Protein AF-0000000082831607 (afdb_homodimer)

Solvent-accessible surface area (backbone atoms only — not comparable to full-atom values): 14594 Å² total; per-residue (Å²): 119,50,75,51,67,65,52,47,74,73,60,32,60,75,36,62,69,33,32,54,47,53,52,49,51,23,64,74,67,70,37,90,74,77,57,52,65,59,24,40,36,45,80,41,37,72,58,35,48,52,53,50,55,50,47,43,58,63,64,66,47,90,71,82,63,54,62,47,56,53,29,52,36,35,29,33,30,19,55,66,68,65,26,64,43,54,33,35,48,32,49,48,52,22,45,75,61,61,55,44,72,66,40,51,53,50,51,52,46,43,49,52,50,35,52,51,51,38,54,53,41,59,72,33,33,49,63,67,53,76,88,42,54,87,125,120,47,74,54,67,66,51,47,72,73,59,30,61,77,36,63,70,33,33,53,47,53,51,48,50,21,64,74,67,71,37,90,74,78,58,51,66,59,24,40,35,43,80,40,36,70,59,34,48,52,53,51,54,51,47,44,57,63,65,65,48,89,71,82,62,54,61,49,56,52,30,53,36,34,28,33,30,18,54,65,68,66,28,65,44,52,32,34,49,34,48,47,51,21,45,76,61,63,55,43,71,66,40,51,53,51,50,52,47,42,49,52,49,34,55,51,51,38,52,50,40,59,72,34,34,48,63,71,54,75,88,40,54,87,125

Foldseek 3Di:
DDPADQDDLVRLVVPVLLNVLLVVVCVVVVHNDDDRVLSRCSVPSVSSVVVSVVCCVQQPDDDDDDNLVSLLVQLLVCVVVVPPVSVVVSVVVNVVVPQDPVNVVVSVVVSVVCVVVVVVCVVVVDDDDPVPDDD/DDPADQDDLVRLVVPVLLNVLLVVVCVVVVHNDDDRVLSRCSVPSVSSVVVSVVCCVQQPDDDDDDNLVSLLVQLLVCVVVVPPVSVVVSVVVNVVVPQDPVNVVVSVVVSVVCVVVVVVCVVVVDDDDPVPDDD

InterPro domains:
  IPR003779 Alkyl hydroperoxide reductase AhpD/CMD-like [PF02627] (46-126)
  IPR004675 Alkylhydroperoxidase AhpD core [TIGR00778] (64-110)
  IPR029032 AhpD-like [G3DSA:1.20.1290.10] (1-135)
  IPR029032 AhpD-like [SSF69118] (16-132)

Sequence (270 aa):
MATVHLLSDEEARRIPEAWAVFEDIRATRKSDFVNNFWRALANDPPQLKRVWEQLKQVMMADGEIPPLVREMIYIAVSTANGCSYCIHSHTAAARAKGMTDGQHAELLAVIGMAAQTNALVTAMQVPVDDAFTVKMATVHLLSDEEARRIPEAWA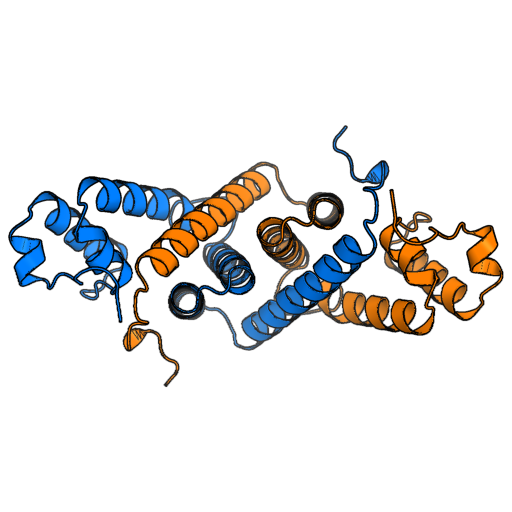VFEDIRATRKSDFVNNFWRALANDPPQLKRVWEQLKQVMMADGEIPPLVREMIYIAVSTANGCSYCIHSHTAAARAKGMTDGQHAELLAVIGMAAQTNALVTAMQVPVDDAFTVK

pLDDT: mean 97.56, std 3.11, range [70.19, 98.94]

Radius of gyration: 21.43 Å; Cα contacts (8 Å, |Δi|>4): 321; chains: 2; bounding box: 38×67×42 Å

Nearest PDB structures (foldseek):
  2ouw-assembly1_B  TM=9.835E-01  e=1.674E-14  Rhodospirillum rubrum
  3bey-assembly1_F  TM=8.213E-01  e=9.219E-02  Methanothermobacter thermautotrophicus str. Delta H
  2cwq-assembly1_C-2  TM=7.894E-01  e=1.269E-01  Thermus thermophilus HB8
  2cwq-assembly1_A  TM=7.330E-01  e=1.082E-01  Thermus thermophilus HB8
  2ouw-assembly1_B  TM=9.834E-01  e=1.674E-14  Rhodospirillum rubrum

Organism: NCBI:txid1287738

Secondary structure (DSSP, 8-state):
--SS----HHHHHTSHHHHHHHHHHHHHHTSS---HHHHHHTTSHHHHHHHHHHHIIIIIS--SS-HHHHHHHHHHHHHHTT-HHHHHHHHHHHHHTT--HHHHHHHHHHHHHHHHHHHHHHHHTPPPPGGGS--/--SS----HHHHHTSHHHHHHHHHHHHHHTSS---HHHHHHTTSHHHHHHHHHHHIIIIIS--SS-HHHHHHHHHHHHHHTT-HHHHHHHHHHHHHTT--HHHHHHHHHHHHHHHHHHHHHHHHTPPPPGGGS--

Structure (mmCIF, N/CA/C/O backbone):
data_AF-0000000082831607-model_v1
#
loop_
_entity.id
_entity.type
_entity.pdbx_description
1 polymer 'Carboxymuconolactone decarboxylase-like domain-containing protein'
#
loop_
_atom_site.group_PDB
_atom_site.id
_atom_site.type_symbol
_atom_site.label_atom_id
_atom_site.label_alt_id
_atom_site.label_comp_id
_atom_site.label_asym_id
_atom_site.label_entity_id
_atom_site.label_seq_id
_atom_site.pdbx_PDB_ins_code
_atom_site.Cartn_x
_atom_site.Cartn_y
_atom_site.Cartn_z
_atom_site.occupancy
_atom_site.B_iso_or_equiv
_atom_site.auth_seq_id
_atom_site.auth_comp_id
_atom_site.auth_asym_id
_atom_site.auth_atom_id
_atom_site.pdbx_PDB_model_num
ATOM 1 N N . MET A 1 1 ? -14.82 -12.141 -18.297 1 84.12 1 MET A N 1
ATOM 2 C CA . MET A 1 1 ? -14.102 -13.312 -18.812 1 84.12 1 MET A CA 1
ATOM 3 C C . MET A 1 1 ? -12.648 -12.969 -19.109 1 84.12 1 MET A C 1
ATOM 5 O O . MET A 1 1 ? -12.336 -11.836 -19.484 1 84.12 1 MET A O 1
ATOM 9 N N . ALA A 1 2 ? -11.844 -14.047 -18.938 1 92.62 2 ALA A N 1
ATOM 10 C CA . ALA A 1 2 ? -10.422 -13.82 -19.188 1 92.62 2 ALA A CA 1
ATOM 11 C C . ALA A 1 2 ? -10.172 -13.531 -20.672 1 92.62 2 ALA A C 1
ATOM 13 O O . ALA A 1 2 ? -10.906 -14.016 -21.531 1 92.62 2 ALA A O 1
ATOM 14 N N . THR A 1 3 ? -9.203 -12.758 -20.953 1 96.06 3 THR A N 1
ATOM 15 C CA . THR A 1 3 ? -8.836 -12.461 -22.344 1 96.06 3 THR A CA 1
ATOM 16 C C . THR A 1 3 ? -7.898 -13.531 -22.891 1 96.06 3 THR A C 1
ATOM 18 O O . THR A 1 3 ? -7.547 -13.508 -24.078 1 96.06 3 THR A O 1
ATOM 21 N N . VAL A 1 4 ? -7.453 -14.453 -22.031 1 96.88 4 VAL A N 1
ATOM 22 C CA . VAL A 1 4 ? -6.617 -15.578 -22.422 1 96.88 4 VAL A CA 1
ATOM 23 C C . VAL A 1 4 ? -7.203 -16.875 -21.875 1 96.88 4 VAL A C 1
ATOM 25 O O . VAL A 1 4 ? -8.008 -16.859 -20.938 1 96.88 4 VAL A O 1
ATOM 28 N N . HIS A 1 5 ? -6.84 -17.891 -22.469 1 97.38 5 HIS A N 1
ATOM 29 C CA . HIS A 1 5 ? -7.27 -19.219 -22.031 1 97.38 5 HIS A CA 1
ATOM 30 C C . HIS A 1 5 ? -6.66 -19.578 -20.672 1 97.38 5 HIS A C 1
ATOM 32 O O . HIS A 1 5 ? -5.465 -19.375 -20.453 1 97.38 5 HIS A O 1
ATOM 38 N N . LEU A 1 6 ? -7.449 -20.047 -19.734 1 98.31 6 LEU A N 1
ATOM 39 C CA . LEU A 1 6 ? -6.938 -20.594 -18.484 1 98.31 6 LEU A CA 1
ATOM 40 C C . LEU A 1 6 ? -6.613 -22.078 -18.625 1 98.31 6 LEU A C 1
ATOM 42 O O . LEU A 1 6 ? -7.52 -22.906 -18.688 1 98.31 6 LEU A O 1
ATOM 46 N N . LEU A 1 7 ? -5.406 -22.406 -18.625 1 98.44 7 LEU A N 1
ATOM 47 C CA . LEU A 1 7 ? -4.992 -23.766 -18.906 1 98.44 7 LEU A CA 1
ATOM 48 C C . LEU A 1 7 ? -5.398 -24.703 -17.766 1 98.44 7 LEU A C 1
ATOM 50 O O . LEU A 1 7 ? -5.133 -24.422 -16.594 1 98.44 7 LEU A O 1
ATOM 54 N N . SER A 1 8 ? -6 -25.828 -18.141 1 98.12 8 SER A N 1
ATOM 55 C CA . SER A 1 8 ? -6.227 -26.906 -17.188 1 98.12 8 SER A CA 1
ATOM 56 C C . SER A 1 8 ? -4.926 -27.641 -16.859 1 98.12 8 SER A C 1
ATOM 58 O O . SER A 1 8 ? -3.902 -27.406 -17.516 1 98.12 8 SER A O 1
ATOM 60 N N . ASP A 1 9 ? -5.035 -28.484 -15.836 1 98 9 ASP A N 1
ATOM 61 C CA . ASP A 1 9 ? -3.863 -29.297 -15.539 1 98 9 ASP A CA 1
ATOM 62 C C . ASP A 1 9 ? -3.488 -30.188 -16.719 1 98 9 ASP A C 1
ATOM 64 O O . ASP A 1 9 ? -2.307 -30.359 -17.031 1 98 9 ASP A O 1
ATOM 68 N N . GLU A 1 10 ? -4.434 -30.672 -17.359 1 98.06 10 GLU A N 1
ATOM 69 C CA . GLU A 1 10 ? -4.191 -31.531 -18.516 1 98.06 10 GLU A CA 1
ATOM 70 C C . GLU A 1 10 ? -3.49 -30.781 -19.625 1 98.06 10 GLU A C 1
ATOM 72 O O . GLU A 1 10 ? -2.549 -31.281 -20.234 1 98.06 10 GLU A O 1
ATOM 77 N N . GLU A 1 11 ? -3.918 -29.625 -19.906 1 98.19 11 GLU A N 1
ATOM 78 C CA . GLU A 1 11 ? -3.301 -28.797 -20.938 1 98.19 11 GLU A CA 1
ATOM 79 C C . GLU A 1 11 ? -1.883 -28.391 -20.547 1 98.19 11 GLU A C 1
ATOM 81 O O . GLU A 1 11 ? -0.965 -28.453 -21.359 1 98.19 11 GLU A O 1
ATOM 86 N N . ALA A 1 12 ? -1.72 -28 -19.281 1 97.75 12 ALA A N 1
ATOM 87 C CA . ALA A 1 12 ? -0.41 -27.562 -18.797 1 97.75 12 ALA A CA 1
ATOM 88 C C . ALA A 1 12 ? 0.593 -28.719 -18.844 1 97.75 12 ALA A C 1
ATOM 90 O O . ALA A 1 12 ? 1.783 -28.5 -19.094 1 97.75 12 ALA A O 1
ATOM 91 N N . ARG A 1 13 ? 0.128 -29.953 -18.672 1 97.44 13 ARG A N 1
ATOM 92 C CA . ARG A 1 13 ? 0.994 -31.125 -18.672 1 97.44 13 ARG A CA 1
ATOM 93 C C . ARG A 1 13 ? 1.652 -31.312 -20.047 1 97.44 13 ARG A C 1
ATOM 95 O O . ARG A 1 13 ? 2.727 -31.906 -20.141 1 97.44 13 ARG A O 1
ATOM 102 N N . ARG A 1 14 ? 1.037 -30.766 -21.047 1 97.75 14 ARG A N 1
ATOM 103 C CA . ARG A 1 14 ? 1.559 -30.906 -22.406 1 97.75 14 ARG A CA 1
ATOM 104 C C . ARG A 1 14 ? 2.635 -29.875 -22.688 1 97.75 14 ARG A C 1
ATOM 106 O O . ARG A 1 14 ? 3.266 -29.891 -23.75 1 97.75 14 ARG A O 1
ATOM 113 N N . ILE A 1 15 ? 2.859 -28.953 -21.781 1 98 15 ILE A N 1
ATOM 114 C CA . ILE A 1 15 ? 3.885 -27.922 -21.859 1 98 15 ILE A CA 1
ATOM 115 C C . ILE A 1 15 ? 4.879 -28.094 -20.703 1 98 15 ILE A C 1
ATOM 117 O O . ILE A 1 15 ? 4.688 -27.531 -19.625 1 98 15 ILE A O 1
ATOM 121 N N . PRO A 1 16 ? 5.93 -28.781 -20.859 1 97.69 16 PRO A N 1
ATOM 122 C CA . PRO A 1 16 ? 6.824 -29.188 -19.766 1 97.69 16 PRO A CA 1
ATOM 123 C C . PRO A 1 16 ? 7.285 -28.016 -18.922 1 97.69 16 PRO A C 1
ATOM 125 O O . PRO A 1 16 ? 7.328 -28.125 -17.688 1 97.69 16 PRO A O 1
ATOM 128 N N . GLU A 1 17 ? 7.637 -26.906 -19.531 1 97.94 17 GLU A N 1
ATOM 129 C CA . GLU A 1 17 ? 8.109 -25.75 -18.766 1 97.94 17 GLU A CA 1
ATOM 130 C C . GLU A 1 17 ? 7.016 -25.203 -17.859 1 97.94 17 GLU A C 1
ATOM 132 O O . GLU A 1 17 ? 7.285 -24.828 -16.719 1 97.94 17 GLU A O 1
ATOM 137 N N . ALA A 1 18 ? 5.805 -25.109 -18.359 1 98.38 18 ALA A N 1
ATOM 138 C CA . ALA A 1 18 ? 4.684 -24.641 -17.562 1 98.38 18 ALA A CA 1
ATOM 139 C C . ALA A 1 18 ? 4.352 -25.625 -16.438 1 98.38 18 ALA A C 1
ATOM 141 O O . ALA A 1 18 ? 4.102 -25.219 -15.305 1 98.38 18 ALA A O 1
ATOM 142 N N . TRP A 1 19 ? 4.41 -26.891 -16.766 1 98.44 19 TRP A N 1
ATOM 143 C CA . TRP A 1 19 ? 4.066 -27.922 -15.805 1 98.44 19 TRP A CA 1
ATOM 144 C C . TRP A 1 19 ? 5.055 -27.922 -14.641 1 98.44 19 TRP A C 1
ATOM 146 O O . TRP A 1 19 ? 4.656 -28.078 -13.484 1 98.44 19 TRP A O 1
ATOM 156 N N . ALA A 1 20 ? 6.309 -27.75 -14.906 1 98.69 20 ALA A N 1
ATOM 157 C CA . ALA A 1 20 ? 7.324 -27.688 -13.859 1 98.69 20 ALA A CA 1
ATOM 158 C C . ALA A 1 20 ? 7.031 -26.547 -12.883 1 98.69 20 ALA A C 1
ATOM 160 O O . ALA A 1 20 ? 7.219 -26.703 -11.672 1 98.69 20 ALA A O 1
ATOM 161 N N . VAL A 1 21 ? 6.586 -25.391 -13.391 1 98.75 21 VAL A N 1
ATOM 162 C CA . VAL A 1 21 ? 6.262 -24.25 -12.539 1 98.75 21 VAL A CA 1
ATOM 163 C C . VAL A 1 21 ? 5.027 -24.562 -11.695 1 98.75 21 VAL A C 1
ATOM 165 O O . VAL A 1 21 ? 4.988 -24.266 -10.5 1 98.75 21 VAL A O 1
ATOM 168 N N . PHE A 1 22 ? 3.982 -25.203 -12.32 1 98.75 22 PHE A N 1
ATOM 169 C CA . PHE A 1 22 ? 2.801 -25.594 -11.562 1 98.75 22 PHE A CA 1
ATOM 170 C C . PHE A 1 22 ? 3.178 -26.516 -10.414 1 98.75 22 PHE A C 1
ATOM 172 O O . PHE A 1 22 ? 2.688 -26.359 -9.289 1 98.75 22 PHE A O 1
ATOM 179 N N . GLU A 1 23 ? 4.039 -27.484 -10.648 1 98.56 23 GLU A N 1
ATOM 180 C CA . GLU A 1 23 ? 4.48 -28.391 -9.602 1 98.56 23 GLU A CA 1
ATOM 181 C C . GLU A 1 23 ? 5.234 -27.656 -8.5 1 98.56 23 GLU A C 1
ATOM 183 O O . GLU A 1 23 ? 5.066 -27.953 -7.316 1 98.56 23 GLU A O 1
ATOM 188 N N . ASP A 1 24 ? 6.062 -26.734 -8.859 1 98.69 24 ASP A N 1
ATOM 189 C CA . ASP A 1 24 ? 6.789 -25.938 -7.867 1 98.69 24 ASP A CA 1
ATOM 190 C C . ASP A 1 24 ? 5.836 -25.078 -7.035 1 98.69 24 ASP A C 1
ATOM 192 O O . ASP A 1 24 ? 6.039 -24.906 -5.832 1 98.69 24 ASP A O 1
ATOM 196 N N . ILE A 1 25 ? 4.793 -24.469 -7.676 1 98.38 25 ILE A N 1
ATOM 197 C CA . ILE A 1 25 ? 3.771 -23.719 -6.961 1 98.38 25 ILE A CA 1
ATOM 198 C C . ILE A 1 25 ? 3.104 -24.609 -5.914 1 98.38 25 ILE A C 1
ATOM 200 O O . ILE A 1 25 ? 2.986 -24.219 -4.75 1 98.38 25 ILE A O 1
ATOM 204 N N . ARG A 1 26 ? 2.756 -25.812 -6.324 1 98.44 26 ARG A N 1
ATOM 205 C CA . ARG A 1 26 ? 2.098 -26.75 -5.414 1 98.44 26 ARG A CA 1
ATOM 206 C C . ARG A 1 26 ? 3.014 -27.109 -4.25 1 98.44 26 ARG A C 1
ATOM 208 O O . ARG A 1 26 ? 2.576 -27.141 -3.096 1 98.44 26 ARG A O 1
ATOM 215 N N . ALA A 1 27 ? 4.238 -27.375 -4.523 1 98.19 27 ALA A N 1
ATOM 216 C CA . ALA A 1 27 ? 5.207 -27.75 -3.498 1 98.19 27 ALA A CA 1
ATOM 217 C C . ALA A 1 27 ? 5.445 -26.594 -2.523 1 98.19 27 ALA A C 1
ATOM 219 O O . ALA A 1 27 ? 5.512 -26.812 -1.311 1 98.19 27 ALA A O 1
ATOM 220 N N . THR A 1 28 ? 5.551 -25.453 -3.039 1 97.19 28 THR A N 1
ATOM 221 C CA . THR A 1 28 ? 5.855 -24.266 -2.248 1 97.19 28 THR A CA 1
ATOM 222 C C . THR A 1 28 ? 4.668 -23.891 -1.371 1 97.19 28 THR A C 1
ATOM 224 O O . THR A 1 28 ? 4.836 -23.562 -0.195 1 97.19 28 THR A O 1
ATOM 227 N N . ARG A 1 29 ? 3.5 -23.938 -1.915 1 96.19 29 ARG A N 1
ATOM 228 C CA . ARG A 1 29 ? 2.295 -23.5 -1.214 1 96.19 29 ARG A CA 1
ATOM 229 C C . ARG A 1 29 ? 1.673 -24.656 -0.437 1 96.19 29 ARG A C 1
ATOM 231 O O . ARG A 1 29 ? 0.697 -24.469 0.292 1 96.19 29 ARG A O 1
ATOM 238 N N . LYS A 1 30 ? 2.24 -25.875 -0.609 1 96.44 30 LYS A N 1
ATOM 239 C CA . LYS A 1 30 ? 1.757 -27.094 0.04 1 96.44 30 LYS A CA 1
ATOM 240 C C . LYS A 1 30 ? 0.263 -27.281 -0.201 1 96.44 30 LYS A C 1
ATOM 242 O O . LYS A 1 30 ? -0.502 -27.484 0.745 1 96.44 30 LYS A O 1
ATOM 247 N N . SER A 1 31 ? -0.153 -27.125 -1.384 1 96.38 31 SER A N 1
ATOM 248 C CA . SER A 1 31 ? -1.529 -27.266 -1.851 1 96.38 31 SER A CA 1
ATOM 249 C C . SER A 1 31 ? -1.576 -27.703 -3.309 1 96.38 31 SER A C 1
ATOM 251 O O . SER A 1 31 ? -0.723 -27.312 -4.109 1 96.38 31 SER A O 1
ATOM 253 N N . ASP A 1 32 ? -2.527 -28.484 -3.646 1 96.5 32 ASP A N 1
ATOM 254 C CA . ASP A 1 32 ? -2.688 -28.922 -5.027 1 96.5 32 ASP A CA 1
ATOM 255 C C . ASP A 1 32 ? -3.338 -27.844 -5.883 1 96.5 32 ASP A C 1
ATOM 257 O O . ASP A 1 32 ? -3.398 -27.953 -7.105 1 96.5 32 ASP A O 1
ATOM 261 N N . PHE A 1 33 ? -3.74 -26.797 -5.207 1 96.62 33 PHE A N 1
ATOM 262 C CA . PHE A 1 33 ? -4.5 -25.75 -5.859 1 96.62 33 PHE A CA 1
ATOM 263 C C . PHE A 1 33 ? -3.57 -24.797 -6.605 1 96.62 33 PHE A C 1
ATOM 265 O O . PHE A 1 33 ? -2.66 -24.219 -6.012 1 96.62 33 PHE A O 1
ATOM 272 N N . VAL A 1 34 ? -3.686 -24.703 -7.949 1 98.25 34 VAL A N 1
ATOM 273 C CA . VAL A 1 34 ? -3.07 -23.656 -8.773 1 98.25 34 VAL A CA 1
ATOM 274 C C . VAL A 1 34 ? -4.133 -22.672 -9.234 1 98.25 34 VAL A C 1
ATOM 276 O O . VAL A 1 34 ? -5.055 -23.031 -9.969 1 98.25 34 VAL A O 1
ATOM 279 N N . ASN A 1 35 ? -4.012 -21.422 -8.844 1 97.94 35 ASN A N 1
ATOM 280 C CA . ASN A 1 35 ? -5.066 -20.438 -9.055 1 97.94 35 ASN A CA 1
ATOM 281 C C . ASN A 1 35 ? -5.062 -19.922 -10.492 1 97.94 35 ASN A C 1
ATOM 283 O O . ASN A 1 35 ? -4.109 -20.156 -11.234 1 97.94 35 ASN A O 1
ATOM 287 N N . ASN A 1 36 ? -6.043 -19.172 -10.859 1 98.44 36 ASN A N 1
ATOM 288 C CA . ASN A 1 36 ? -6.324 -18.75 -12.227 1 98.44 36 ASN A CA 1
ATOM 289 C C . ASN A 1 36 ? -5.207 -17.875 -12.781 1 98.44 36 ASN A C 1
ATOM 291 O O . ASN A 1 36 ? -4.91 -17.906 -13.977 1 98.44 36 ASN A O 1
ATOM 295 N N . PHE A 1 37 ? -4.547 -17.062 -11.977 1 98.69 37 PHE A N 1
ATOM 296 C CA . PHE A 1 37 ? -3.49 -16.172 -12.438 1 98.69 37 PHE A CA 1
ATOM 297 C C . PHE A 1 37 ? -2.367 -16.969 -13.102 1 98.69 37 PHE A C 1
ATOM 299 O O . PHE A 1 37 ? -1.924 -16.625 -14.203 1 98.69 37 PHE A O 1
ATOM 306 N N . TRP A 1 38 ? -1.985 -18 -12.477 1 98.75 38 TRP A N 1
ATOM 307 C CA . TRP A 1 38 ? -0.891 -18.812 -13 1 98.75 38 TRP A CA 1
ATOM 308 C C . TRP A 1 38 ? -1.325 -19.562 -14.258 1 98.75 38 TRP A C 1
ATOM 310 O O . TRP A 1 38 ? -0.539 -19.734 -15.188 1 98.75 38 TRP A O 1
ATOM 320 N N . ARG A 1 39 ? -2.527 -19.984 -14.188 1 98.69 39 ARG A N 1
ATOM 321 C CA . ARG A 1 39 ? -3.07 -20.703 -15.344 1 98.69 39 ARG A CA 1
ATOM 322 C C . ARG A 1 39 ? -3.15 -19.781 -16.562 1 98.69 39 ARG A C 1
ATOM 324 O O . ARG A 1 39 ? -2.953 -20.234 -17.688 1 98.69 39 ARG A O 1
ATOM 331 N N . ALA A 1 40 ? -3.469 -18.547 -16.328 1 98.69 40 ALA A N 1
ATOM 332 C CA . ALA A 1 40 ? -3.469 -17.547 -17.391 1 98.69 40 ALA A CA 1
ATOM 333 C C . ALA A 1 40 ? -2.055 -17.297 -17.906 1 98.69 40 ALA A C 1
ATOM 335 O O . ALA A 1 40 ? -1.827 -17.266 -19.125 1 98.69 40 ALA A O 1
ATOM 336 N N . LEU A 1 41 ? -1.069 -17.203 -17.047 1 98.25 41 LEU A N 1
ATOM 337 C CA . LEU A 1 41 ? 0.304 -16.891 -17.422 1 98.25 41 LEU A CA 1
ATOM 338 C C . LEU A 1 41 ? 0.954 -18.078 -18.141 1 98.25 41 LEU A C 1
ATOM 340 O O . LEU A 1 41 ? 1.958 -17.906 -18.828 1 98.25 41 LEU A O 1
ATOM 344 N N . ALA A 1 42 ? 0.375 -19.25 -18 1 98.31 42 ALA A N 1
ATOM 345 C CA . ALA A 1 42 ? 0.954 -20.469 -18.547 1 98.31 42 ALA A CA 1
ATOM 346 C C . ALA A 1 42 ? 0.911 -20.453 -20.078 1 98.31 42 ALA A C 1
ATOM 348 O O . ALA A 1 42 ? 1.571 -21.266 -20.734 1 98.31 42 ALA A O 1
ATOM 349 N N . ASN A 1 43 ? 0.116 -19.547 -20.688 1 98 43 ASN A N 1
ATOM 350 C CA . ASN A 1 43 ? 0.127 -19.359 -22.125 1 98 43 ASN A CA 1
ATOM 351 C C . ASN A 1 43 ? 1.481 -18.859 -22.625 1 98 43 ASN A C 1
ATOM 353 O O . ASN A 1 43 ? 1.776 -18.922 -23.812 1 98 43 ASN A O 1
ATOM 357 N N . ASP A 1 44 ? 2.311 -18.297 -21.781 1 98.12 44 ASP A N 1
ATOM 358 C CA . ASP A 1 44 ? 3.689 -17.859 -21.984 1 98.12 44 ASP A CA 1
ATOM 359 C C . ASP A 1 44 ? 4.617 -18.438 -20.922 1 98.12 44 ASP A C 1
ATOM 361 O O . ASP A 1 44 ? 4.965 -17.75 -19.953 1 98.12 44 ASP A O 1
ATOM 365 N N . PRO A 1 45 ? 5.117 -19.656 -21.141 1 98.06 45 PRO A N 1
ATOM 366 C CA . PRO A 1 45 ? 5.832 -20.391 -20.094 1 98.06 45 PRO A CA 1
ATOM 367 C C . PRO A 1 45 ? 7.062 -19.641 -19.578 1 98.06 45 PRO A C 1
ATOM 369 O O . PRO A 1 45 ? 7.312 -19.594 -18.375 1 98.06 45 PRO A O 1
ATOM 372 N N . PRO A 1 46 ? 7.855 -18.922 -20.453 1 98.12 46 PRO A N 1
ATOM 373 C CA . PRO A 1 46 ? 8.977 -18.156 -19.906 1 98.12 46 PRO A CA 1
ATOM 374 C C . PRO A 1 46 ? 8.523 -17.047 -18.969 1 98.12 46 PRO A C 1
ATOM 376 O O . PRO A 1 46 ? 9.164 -16.797 -17.938 1 98.12 46 PRO A O 1
ATOM 379 N N . GLN A 1 47 ? 7.449 -16.359 -19.312 1 98.12 47 GLN A N 1
ATOM 380 C CA . GLN A 1 47 ? 6.922 -15.312 -18.438 1 98.12 47 GLN A CA 1
ATOM 381 C C . GLN A 1 47 ? 6.395 -15.906 -17.141 1 98.12 47 GLN A C 1
ATOM 383 O O . GLN A 1 47 ? 6.617 -15.344 -16.062 1 98.12 47 GLN A O 1
ATOM 388 N N . LEU A 1 48 ? 5.738 -17.016 -17.25 1 98.69 48 LEU A N 1
ATOM 389 C CA . LEU A 1 48 ? 5.254 -17.719 -16.078 1 98.69 48 LEU A CA 1
ATOM 390 C C . LEU A 1 48 ? 6.395 -18 -15.102 1 98.69 48 LEU A C 1
ATOM 392 O O . LEU A 1 48 ? 6.305 -17.672 -13.914 1 98.69 48 LEU A O 1
ATOM 396 N N . LYS A 1 49 ? 7.406 -18.562 -15.602 1 98.62 49 LYS A N 1
ATOM 397 C CA . LYS A 1 49 ? 8.562 -18.922 -14.773 1 98.62 49 LYS A CA 1
ATOM 398 C C . LYS A 1 49 ? 9.195 -17.688 -14.148 1 98.62 49 LYS A C 1
ATOM 400 O O . LYS A 1 49 ? 9.508 -17.672 -12.961 1 98.62 49 LYS A O 1
ATOM 405 N N . ARG A 1 50 ? 9.391 -16.656 -14.914 1 98.62 50 ARG A N 1
ATOM 406 C CA . ARG A 1 50 ? 10.016 -15.43 -14.438 1 98.62 50 ARG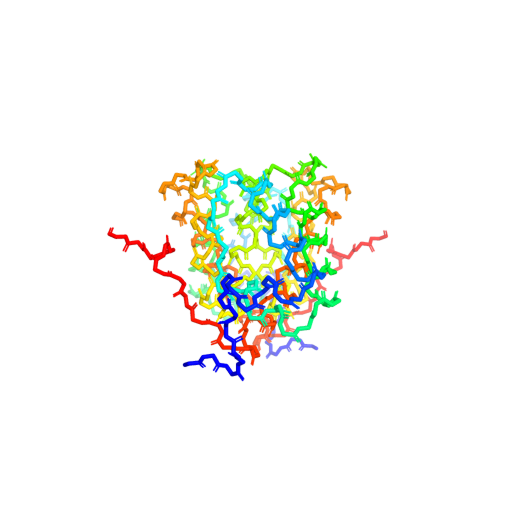 A CA 1
ATOM 407 C C . ARG A 1 50 ? 9.195 -14.797 -13.328 1 98.62 50 ARG A C 1
ATOM 409 O O . ARG A 1 50 ? 9.742 -14.406 -12.289 1 98.62 50 ARG A O 1
ATOM 416 N N . VAL A 1 51 ? 7.891 -14.688 -13.531 1 98.69 51 VAL A N 1
ATOM 417 C CA . VAL A 1 51 ? 7.027 -14.039 -12.555 1 98.69 51 VAL A CA 1
ATOM 418 C C . VAL A 1 51 ? 6.973 -14.875 -11.273 1 98.69 51 VAL A C 1
ATOM 420 O O . VAL A 1 51 ? 7.027 -14.328 -10.172 1 98.69 51 VAL A O 1
ATOM 423 N N . TRP A 1 52 ? 6.941 -16.141 -11.367 1 98.69 52 TRP A N 1
ATOM 424 C CA . TRP A 1 52 ? 6.898 -17.016 -10.195 1 98.69 52 TRP A CA 1
ATOM 425 C C . TRP A 1 52 ? 8.188 -16.906 -9.383 1 98.69 52 TRP A C 1
ATOM 427 O O . TRP A 1 52 ? 8.141 -16.766 -8.156 1 98.69 52 TRP A O 1
ATOM 437 N N . GLU A 1 53 ? 9.281 -16.969 -10.039 1 98.38 53 GLU A N 1
ATOM 438 C CA . GLU A 1 53 ? 10.562 -16.859 -9.352 1 98.38 53 GLU A CA 1
ATOM 439 C C . GLU A 1 53 ? 10.703 -15.508 -8.648 1 98.38 53 GLU A C 1
ATOM 441 O O . GLU A 1 53 ? 11.203 -15.438 -7.531 1 98.38 53 GLU A O 1
ATOM 446 N N . GLN A 1 54 ? 10.258 -14.484 -9.32 1 98.5 54 GLN A N 1
ATOM 447 C CA . GLN A 1 54 ? 10.289 -13.164 -8.711 1 98.5 54 GLN A CA 1
ATOM 448 C C . GLN A 1 54 ? 9.391 -13.102 -7.484 1 98.5 54 GLN A C 1
ATOM 450 O O . GLN A 1 54 ? 9.781 -12.562 -6.445 1 98.5 54 GLN A O 1
ATOM 455 N N . LEU A 1 55 ? 8.234 -13.656 -7.594 1 98.5 55 LEU A N 1
ATOM 456 C CA . LEU A 1 55 ? 7.289 -13.641 -6.48 1 98.5 55 LEU A CA 1
ATOM 457 C C . LEU A 1 55 ? 7.855 -14.383 -5.273 1 98.5 55 LEU A C 1
ATOM 459 O O . LEU A 1 55 ? 7.734 -13.922 -4.141 1 98.5 55 LEU A O 1
ATOM 463 N N . LYS A 1 56 ? 8.508 -15.516 -5.484 1 97.75 56 LYS A N 1
ATOM 464 C CA . LYS A 1 56 ? 9.133 -16.266 -4.398 1 97.75 56 LYS A CA 1
ATOM 465 C C . LYS A 1 56 ? 10.195 -15.43 -3.688 1 97.75 56 LYS A C 1
ATOM 467 O O . LYS A 1 56 ? 10.234 -15.391 -2.457 1 97.75 56 LYS A O 1
ATOM 472 N N . GLN A 1 57 ? 10.977 -14.781 -4.457 1 97.62 57 GLN A N 1
ATOM 473 C CA . GLN A 1 57 ? 12.062 -13.984 -3.891 1 97.62 57 GLN A CA 1
ATOM 474 C C . GLN A 1 57 ? 11.508 -12.812 -3.08 1 97.62 57 GLN A C 1
ATOM 476 O O . GLN A 1 57 ? 12.023 -12.5 -2.004 1 97.62 57 GLN A O 1
ATOM 481 N N . VAL A 1 58 ? 10.477 -12.188 -3.535 1 98.5 58 VAL A N 1
ATOM 482 C CA . VAL A 1 58 ? 9.977 -10.953 -2.939 1 98.5 58 VAL A CA 1
ATOM 483 C C . VAL A 1 58 ? 9.055 -11.281 -1.768 1 98.5 58 VAL A C 1
ATOM 485 O O . VAL A 1 58 ? 9.109 -10.617 -0.727 1 98.5 58 VAL A O 1
ATOM 488 N N . MET A 1 59 ? 8.258 -12.328 -1.906 1 98.25 59 MET A N 1
ATOM 489 C CA . MET A 1 59 ? 7.156 -12.492 -0.961 1 98.25 59 MET A CA 1
ATOM 490 C C . MET A 1 59 ? 7.453 -13.617 0.029 1 98.25 59 MET A C 1
ATOM 492 O O . MET A 1 59 ? 6.855 -13.672 1.104 1 98.25 59 MET A O 1
ATOM 496 N N . MET A 1 60 ? 8.438 -14.484 -0.296 1 96.06 60 MET A N 1
ATOM 497 C CA . MET A 1 60 ? 8.555 -15.68 0.528 1 96.06 60 MET A CA 1
ATOM 498 C C . MET A 1 60 ? 9.945 -15.789 1.141 1 96.06 60 MET A C 1
ATOM 500 O O . MET A 1 60 ? 10.148 -16.531 2.107 1 96.06 60 MET A O 1
ATOM 504 N N . ALA A 1 61 ? 10.93 -15.109 0.533 1 94.19 61 ALA A N 1
ATOM 505 C CA . ALA A 1 61 ? 12.289 -15.164 1.077 1 94.19 61 ALA A CA 1
ATOM 506 C C . ALA A 1 61 ? 12.359 -14.477 2.438 1 94.19 61 ALA A C 1
ATOM 508 O O . ALA A 1 61 ? 11.578 -13.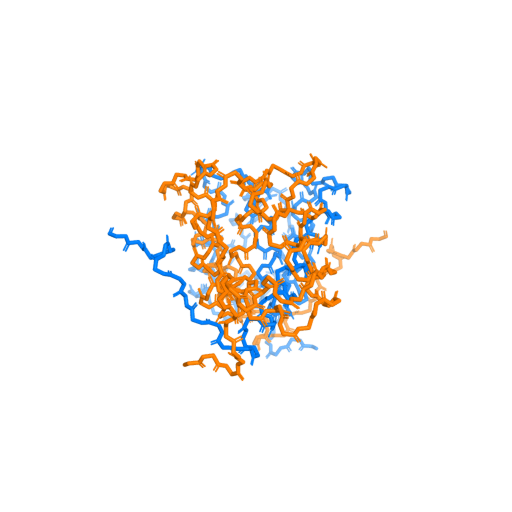57 2.727 1 94.19 61 ALA A O 1
ATOM 509 N N . ASP A 1 62 ? 13.344 -14.961 3.24 1 96.31 62 ASP A N 1
ATOM 510 C CA . ASP A 1 62 ? 13.594 -14.312 4.523 1 96.31 62 ASP A CA 1
ATOM 511 C C . ASP A 1 62 ? 14.016 -12.859 4.324 1 96.31 62 ASP A C 1
ATOM 513 O O . ASP A 1 62 ? 14.703 -12.531 3.355 1 96.31 62 ASP A O 1
ATOM 517 N N . GLY A 1 63 ? 13.547 -12.008 5.27 1 97.25 63 GLY A N 1
ATOM 518 C CA . GLY A 1 63 ? 13.898 -10.594 5.223 1 97.25 63 GLY A CA 1
ATOM 519 C C . GLY A 1 63 ? 13.523 -9.844 6.488 1 97.25 63 GLY A C 1
ATOM 520 O O . GLY A 1 63 ? 13.328 -10.461 7.543 1 97.25 63 GLY A O 1
ATOM 521 N N . GLU A 1 64 ? 13.602 -8.523 6.367 1 98.38 64 GLU A N 1
ATOM 522 C CA . GLU A 1 64 ? 13.383 -7.664 7.527 1 98.38 64 GLU A CA 1
ATOM 523 C C . GLU A 1 64 ? 11.898 -7.379 7.727 1 98.38 64 GLU A C 1
ATOM 525 O O . GLU A 1 64 ? 11.484 -6.973 8.812 1 98.38 64 GLU A O 1
ATOM 530 N N . ILE A 1 65 ? 11.078 -7.531 6.664 1 98.5 65 ILE A N 1
ATOM 531 C CA . ILE A 1 65 ? 9.633 -7.324 6.766 1 98.5 65 ILE A CA 1
ATOM 532 C C . ILE A 1 65 ? 8.93 -8.672 6.922 1 98.5 65 ILE A C 1
ATOM 534 O O . ILE A 1 65 ? 9.102 -9.57 6.094 1 98.5 65 ILE A O 1
ATOM 538 N N . PRO A 1 66 ? 8.094 -8.82 7.996 1 98.31 66 PRO A N 1
ATOM 539 C CA . PRO A 1 66 ? 7.383 -10.086 8.195 1 98.31 66 PRO A CA 1
ATOM 540 C C . PRO A 1 66 ? 6.438 -10.414 7.039 1 98.31 66 PRO A C 1
ATOM 542 O O . PRO A 1 66 ? 5.883 -9.508 6.414 1 98.31 66 PRO A O 1
ATOM 545 N N . PRO A 1 67 ? 6.215 -11.711 6.867 1 98.25 67 PRO A N 1
ATOM 546 C CA . PRO A 1 67 ? 5.383 -12.156 5.746 1 98.25 67 PRO A CA 1
ATOM 547 C C . PRO A 1 67 ? 3.986 -11.547 5.766 1 98.25 67 PRO A C 1
ATOM 549 O O . PRO A 1 67 ? 3.455 -11.172 4.715 1 98.25 67 PRO A O 1
ATOM 552 N N . LEU A 1 68 ? 3.4 -11.422 6.934 1 98.56 68 LEU A N 1
ATOM 553 C CA . LEU A 1 68 ? 2.062 -10.844 7.023 1 98.56 68 LEU A CA 1
ATOM 554 C C . LEU A 1 68 ? 2.066 -9.391 6.555 1 98.56 68 LEU A C 1
ATOM 556 O O . LEU A 1 68 ? 1.15 -8.961 5.852 1 98.56 68 LEU A O 1
ATOM 560 N N . VAL A 1 69 ? 3.061 -8.633 6.891 1 98.81 69 VAL A N 1
ATOM 561 C CA . VAL A 1 69 ? 3.158 -7.227 6.508 1 98.81 69 VAL A CA 1
ATOM 562 C C . VAL A 1 69 ? 3.34 -7.113 4.996 1 98.81 69 VAL A C 1
ATOM 564 O O . VAL A 1 69 ? 2.766 -6.227 4.363 1 98.81 69 VAL A O 1
ATOM 567 N N . ARG A 1 70 ? 4.094 -8.023 4.375 1 98.88 70 ARG A N 1
ATOM 568 C CA . ARG A 1 70 ? 4.242 -8.031 2.922 1 98.88 70 ARG A CA 1
ATOM 569 C C . ARG A 1 70 ? 2.889 -8.188 2.236 1 98.88 70 ARG A C 1
ATOM 571 O O . ARG A 1 70 ? 2.6 -7.5 1.256 1 98.88 70 ARG A O 1
ATOM 578 N N . GLU A 1 71 ? 2.098 -9.062 2.779 1 98.81 71 GLU A N 1
ATOM 579 C CA . GLU A 1 71 ? 0.766 -9.25 2.211 1 98.81 71 GLU A CA 1
ATOM 580 C C . GLU A 1 71 ? -0.082 -7.992 2.359 1 98.81 71 GLU A C 1
ATOM 582 O O . GLU A 1 71 ? -0.822 -7.625 1.445 1 98.81 71 GLU A O 1
ATOM 587 N N . MET A 1 72 ? -0.003 -7.309 3.51 1 98.88 72 MET A N 1
ATOM 588 C CA . MET A 1 72 ? -0.779 -6.094 3.727 1 98.88 72 MET A CA 1
ATOM 589 C C . MET A 1 72 ? -0.374 -5.004 2.738 1 98.88 72 MET A C 1
ATOM 591 O O . MET A 1 72 ? -1.23 -4.312 2.186 1 98.88 72 MET A O 1
ATOM 595 N N . ILE A 1 73 ? 0.914 -4.91 2.51 1 98.94 73 ILE A N 1
ATOM 596 C CA . ILE A 1 73 ? 1.417 -3.941 1.541 1 98.94 73 ILE A CA 1
ATOM 597 C C . ILE A 1 73 ? 0.898 -4.289 0.148 1 98.94 73 ILE A C 1
ATOM 599 O O . ILE A 1 73 ? 0.474 -3.404 -0.601 1 98.94 73 ILE A O 1
ATOM 603 N N . TYR A 1 74 ? 0.922 -5.578 -0.187 1 98.94 74 TYR A N 1
ATOM 604 C CA . TYR A 1 74 ? 0.445 -6.062 -1.477 1 98.94 74 TYR A CA 1
ATOM 605 C C . TYR A 1 74 ? -1.026 -5.719 -1.679 1 98.94 74 TYR A C 1
ATOM 607 O O . TYR A 1 74 ? -1.418 -5.242 -2.746 1 98.94 74 TYR A O 1
ATOM 615 N N . ILE A 1 75 ? -1.837 -5.879 -0.662 1 98.88 75 ILE A N 1
ATOM 616 C CA . ILE A 1 75 ? -3.258 -5.551 -0.69 1 98.88 75 ILE A CA 1
ATOM 617 C C . ILE A 1 75 ? -3.436 -4.051 -0.914 1 98.88 75 ILE A C 1
ATOM 619 O O . ILE A 1 75 ? -4.273 -3.629 -1.715 1 98.88 75 ILE A O 1
ATOM 623 N N . ALA A 1 76 ? -2.666 -3.285 -0.239 1 98.94 76 ALA A N 1
ATOM 624 C CA . ALA A 1 76 ? -2.762 -1.83 -0.33 1 98.94 76 ALA A CA 1
ATOM 625 C C . ALA A 1 76 ? -2.502 -1.351 -1.755 1 98.94 76 ALA A C 1
ATOM 627 O O . ALA A 1 76 ? -3.297 -0.59 -2.314 1 98.94 76 ALA A O 1
ATOM 628 N N . VAL A 1 77 ? -1.438 -1.829 -2.354 1 98.88 77 VAL A N 1
ATOM 629 C CA . VAL A 1 77 ? -1.096 -1.455 -3.721 1 98.88 77 VAL A CA 1
ATOM 630 C C . VAL A 1 77 ? -2.191 -1.923 -4.676 1 98.88 77 VAL A C 1
ATOM 632 O O . VAL A 1 77 ? -2.617 -1.175 -5.559 1 98.88 77 VAL A O 1
ATOM 635 N N . SER A 1 78 ? -2.641 -3.156 -4.484 1 98.88 78 SER A N 1
ATOM 636 C CA . SER A 1 78 ? -3.658 -3.73 -5.359 1 98.88 78 SER A CA 1
ATOM 637 C C . SER A 1 78 ? -4.969 -2.961 -5.262 1 98.88 78 SER A C 1
ATOM 639 O O . SER A 1 78 ? -5.68 -2.803 -6.258 1 98.88 78 SER A O 1
ATOM 641 N N . THR A 1 79 ? -5.336 -2.5 -4.066 1 98.88 79 THR A N 1
ATOM 642 C CA . THR A 1 79 ? -6.539 -1.695 -3.875 1 98.88 79 THR A CA 1
ATOM 643 C C . THR A 1 79 ? -6.422 -0.366 -4.613 1 98.88 79 THR A C 1
ATOM 645 O O . THR A 1 79 ? -7.34 0.037 -5.328 1 98.88 79 THR A O 1
ATOM 648 N N . ALA A 1 80 ? -5.312 0.258 -4.473 1 98.56 80 ALA A N 1
ATOM 649 C CA . ALA A 1 80 ? -5.086 1.532 -5.148 1 98.56 80 ALA A CA 1
ATOM 650 C C . ALA A 1 80 ? -5.18 1.371 -6.664 1 98.56 80 ALA A C 1
ATOM 652 O O . ALA A 1 80 ? -5.637 2.277 -7.363 1 98.56 80 ALA A O 1
ATOM 653 N N . ASN A 1 81 ? -4.809 0.205 -7.176 1 98.31 81 ASN A N 1
ATOM 654 C CA . ASN A 1 81 ? -4.793 -0.054 -8.609 1 98.31 81 ASN A CA 1
ATOM 655 C C . ASN A 1 81 ? -6.113 -0.647 -9.086 1 98.31 81 ASN A C 1
ATOM 657 O O . ASN A 1 81 ? -6.293 -0.901 -10.281 1 98.31 81 ASN A O 1
ATOM 661 N N . GLY A 1 82 ? -7.02 -0.946 -8.18 1 98.12 82 GLY A N 1
ATOM 662 C CA . GLY A 1 82 ? -8.32 -1.492 -8.539 1 98.12 82 GLY A CA 1
ATOM 663 C C . GLY A 1 82 ? -8.25 -2.924 -9.031 1 98.12 82 GLY A C 1
ATOM 664 O O . GLY A 1 82 ? -9.023 -3.322 -9.906 1 98.12 82 GLY A O 1
ATOM 665 N N . CYS A 1 83 ? -7.289 -3.693 -8.617 1 98 83 CYS A N 1
ATOM 666 C CA . CYS A 1 83 ? -7.129 -5.078 -9.047 1 98 83 CYS A CA 1
ATOM 667 C C . CYS A 1 83 ? -7.938 -6.023 -8.164 1 98 83 CYS A C 1
ATOM 669 O O . CYS A 1 83 ? -7.422 -6.547 -7.18 1 98 83 CYS A O 1
ATOM 671 N N . SER A 1 84 ? -9.156 -6.281 -8.562 1 97.75 84 SER A N 1
ATOM 672 C CA . SER A 1 84 ? -10.07 -7.102 -7.777 1 97.75 84 SER A CA 1
ATOM 673 C C . SER A 1 84 ? -9.477 -8.477 -7.488 1 97.75 84 SER A C 1
ATOM 675 O O . SER A 1 84 ? -9.531 -8.953 -6.352 1 97.75 84 SER A O 1
ATOM 677 N N . TYR A 1 85 ? -8.906 -9.117 -8.453 1 98.31 85 TYR A N 1
ATOM 678 C CA . TYR A 1 85 ? -8.336 -10.445 -8.266 1 98.31 85 TYR A CA 1
ATOM 679 C C . TYR A 1 85 ? -7.277 -10.445 -7.172 1 98.31 85 TYR A C 1
ATOM 681 O O . TYR A 1 85 ? -7.316 -11.266 -6.254 1 98.31 85 TYR A O 1
ATOM 689 N N . CYS A 1 86 ? -6.301 -9.547 -7.238 1 98.69 86 CYS A N 1
ATOM 690 C CA . CYS A 1 86 ? -5.18 -9.508 -6.305 1 98.69 86 CYS A CA 1
AT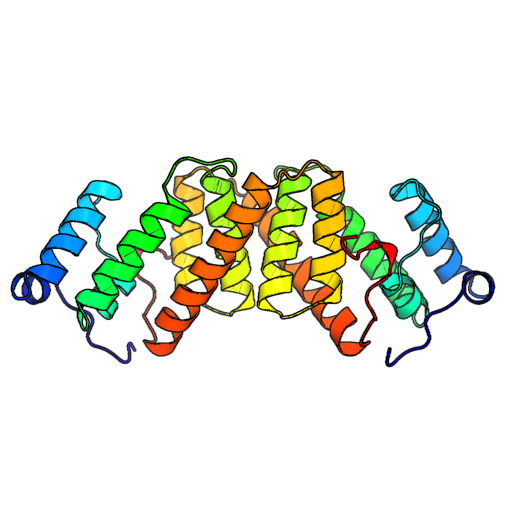OM 691 C C . CYS A 1 86 ? -5.648 -9.164 -4.898 1 98.69 86 CYS A C 1
ATOM 693 O O . CYS A 1 86 ? -5.109 -9.672 -3.916 1 98.69 86 CYS A O 1
ATOM 695 N N . ILE A 1 87 ? -6.652 -8.266 -4.797 1 98.62 87 ILE A N 1
ATOM 696 C CA . ILE A 1 87 ? -7.211 -7.941 -3.488 1 98.62 87 ILE A CA 1
ATOM 697 C C . ILE A 1 87 ? -7.754 -9.211 -2.834 1 98.62 87 ILE A C 1
ATOM 699 O O . ILE A 1 87 ? -7.457 -9.492 -1.673 1 98.62 87 ILE A O 1
ATOM 703 N N . HIS A 1 88 ? -8.484 -10 -3.562 1 98.25 88 HIS A N 1
ATOM 704 C CA . HIS A 1 88 ? -9.07 -11.227 -3.027 1 98.25 88 HIS A CA 1
ATOM 705 C C . HIS A 1 88 ? -7.984 -12.242 -2.676 1 98.25 88 HIS A C 1
ATOM 707 O O . HIS A 1 88 ? -7.973 -12.781 -1.569 1 98.25 88 HIS A O 1
ATOM 713 N N . SER A 1 89 ? -7.086 -12.516 -3.576 1 98.25 89 SER A N 1
ATOM 714 C CA . SER A 1 89 ? -6.078 -13.555 -3.381 1 98.25 89 SER A CA 1
ATOM 715 C C . SER A 1 89 ? -5.121 -13.195 -2.25 1 98.25 89 SER A C 1
ATOM 717 O O . SER A 1 89 ? -4.824 -14.023 -1.39 1 98.25 89 SER A O 1
ATOM 719 N N . HIS A 1 90 ? -4.664 -12 -2.168 1 98.56 90 HIS A N 1
ATOM 720 C CA . HIS A 1 90 ? -3.695 -11.617 -1.148 1 98.56 90 HIS A CA 1
ATOM 721 C C . HIS A 1 90 ? -4.375 -11.383 0.197 1 98.56 90 HIS A C 1
ATOM 723 O O . HIS A 1 90 ? -3.734 -11.484 1.246 1 98.56 90 HIS A O 1
ATOM 729 N N . THR A 1 91 ? -5.691 -11.039 0.22 1 98.56 91 THR A N 1
ATOM 730 C CA . THR A 1 91 ? -6.426 -11.023 1.482 1 98.56 91 THR A CA 1
ATOM 731 C C . THR A 1 91 ? -6.551 -12.43 2.049 1 98.56 91 THR A C 1
ATOM 733 O O . THR A 1 91 ? -6.348 -12.648 3.246 1 98.56 91 THR A O 1
ATOM 736 N N . ALA A 1 92 ? -6.84 -13.391 1.188 1 97.75 92 ALA A N 1
ATOM 737 C CA . ALA A 1 92 ? -6.875 -14.781 1.621 1 97.75 92 ALA A CA 1
ATOM 738 C C . ALA A 1 92 ? -5.52 -15.219 2.168 1 97.75 92 ALA A C 1
ATOM 740 O O . ALA A 1 92 ? -5.445 -15.875 3.213 1 97.75 92 ALA A O 1
ATOM 741 N N . ALA A 1 93 ? -4.457 -14.859 1.481 1 97.62 93 ALA A N 1
ATOM 742 C CA . ALA A 1 93 ? -3.105 -15.203 1.913 1 97.62 93 ALA A CA 1
ATOM 743 C C . ALA A 1 93 ? -2.771 -14.555 3.252 1 97.62 93 ALA A C 1
ATOM 745 O O . ALA A 1 93 ? -2.162 -15.188 4.121 1 97.62 93 ALA A O 1
ATOM 746 N N . ALA A 1 94 ? -3.152 -13.312 3.428 1 98.44 94 ALA A N 1
ATOM 747 C CA . ALA A 1 94 ? -2.916 -12.609 4.684 1 98.44 94 ALA A CA 1
ATOM 748 C C . ALA A 1 94 ? -3.648 -13.281 5.84 1 98.44 94 ALA A C 1
ATOM 750 O O . ALA A 1 94 ? -3.088 -13.445 6.926 1 98.44 94 ALA A O 1
ATOM 751 N N . ARG A 1 95 ? -4.883 -13.641 5.637 1 97.94 95 ARG A N 1
ATOM 752 C CA . ARG A 1 95 ? -5.656 -14.32 6.672 1 97.94 95 ARG A CA 1
ATOM 753 C C . ARG A 1 95 ? -5.012 -15.648 7.047 1 97.94 95 ARG A C 1
ATOM 755 O O . ARG A 1 95 ? -4.949 -16 8.227 1 97.94 95 ARG A O 1
ATOM 762 N N . ALA A 1 96 ? -4.535 -16.344 6.043 1 96.44 96 ALA A N 1
ATOM 763 C CA . ALA A 1 96 ? -3.848 -17.609 6.285 1 96.44 96 ALA A CA 1
ATOM 764 C C . ALA A 1 96 ? -2.586 -17.406 7.117 1 96.44 96 ALA A C 1
ATOM 766 O O . ALA A 1 96 ? -2.154 -18.297 7.84 1 96.44 96 ALA A O 1
ATOM 767 N N . LYS A 1 97 ? -2.055 -16.188 7.09 1 97.31 97 LYS A N 1
ATOM 768 C CA . LYS A 1 97 ? -0.832 -15.875 7.824 1 97.31 97 LYS A CA 1
ATOM 769 C C . LYS A 1 97 ? -1.15 -15.219 9.164 1 97.31 97 LYS A C 1
ATOM 771 O O . LYS A 1 97 ? -0.249 -14.742 9.852 1 97.31 97 LYS A O 1
ATOM 776 N N . GLY A 1 98 ? -2.455 -15.086 9.461 1 98 98 GLY A N 1
ATOM 777 C CA . GLY A 1 98 ? -2.828 -14.68 10.812 1 98 98 GLY A CA 1
ATOM 778 C C . GLY A 1 98 ? -3.379 -13.273 10.875 1 98 98 GLY A C 1
ATOM 779 O O . GLY A 1 98 ? -3.506 -12.703 11.961 1 98 98 GLY A O 1
ATOM 780 N N . MET A 1 99 ? -3.725 -12.719 9.789 1 98.44 99 MET A N 1
ATOM 781 C CA . MET A 1 99 ? -4.324 -11.391 9.852 1 98.44 99 MET A CA 1
ATOM 782 C C . MET A 1 99 ? -5.652 -11.43 10.602 1 98.44 99 MET A C 1
ATOM 784 O O . MET A 1 99 ? -6.578 -12.125 10.195 1 98.44 99 MET A O 1
ATOM 788 N N . THR A 1 100 ? -5.734 -10.625 11.641 1 98.75 100 THR A N 1
ATOM 789 C CA . THR A 1 100 ? -6.961 -10.531 12.43 1 98.75 100 THR A CA 1
ATOM 790 C C . THR A 1 100 ? -7.961 -9.586 11.766 1 98.75 100 THR A C 1
ATOM 792 O O . THR A 1 100 ? -7.602 -8.828 10.859 1 98.75 100 THR A O 1
ATOM 795 N N . ASP A 1 101 ? -9.203 -9.672 12.211 1 98.12 101 ASP A N 1
ATOM 796 C CA . ASP A 1 101 ? -10.219 -8.742 11.727 1 98.12 101 ASP A CA 1
ATOM 797 C C . ASP A 1 101 ? -9.859 -7.301 12.078 1 98.12 101 ASP A C 1
ATOM 799 O O . ASP A 1 101 ? -10.117 -6.379 11.297 1 98.12 101 ASP A O 1
ATOM 803 N N . GLY A 1 102 ? -9.359 -7.148 13.25 1 98.56 102 GLY A N 1
ATOM 804 C CA . GLY A 1 102 ? -8.914 -5.824 13.664 1 98.56 102 GLY A CA 1
ATOM 805 C C . GLY A 1 102 ? -7.812 -5.27 12.773 1 98.56 102 GLY A C 1
ATOM 806 O O . GLY A 1 102 ? -7.859 -4.105 12.375 1 98.56 102 GLY A O 1
ATOM 807 N N . GLN A 1 103 ? -6.809 -6.098 12.461 1 98.69 103 GLN A N 1
ATOM 808 C CA . GLN A 1 103 ? -5.738 -5.68 11.562 1 98.69 103 GLN A CA 1
ATOM 809 C C . GLN A 1 103 ? -6.285 -5.328 10.18 1 98.69 103 GLN A C 1
ATOM 811 O O . GLN A 1 103 ? -5.855 -4.352 9.562 1 98.69 103 GLN A O 1
ATOM 816 N N . HIS A 1 104 ? -7.207 -6.145 9.703 1 98.75 104 HIS A N 1
ATOM 817 C CA . HIS A 1 104 ? -7.816 -5.875 8.398 1 98.75 104 HIS A CA 1
ATOM 818 C C . HIS A 1 104 ? -8.555 -4.539 8.406 1 98.75 104 HIS A C 1
ATOM 820 O O . HIS A 1 104 ? -8.445 -3.758 7.461 1 98.75 104 HIS A O 1
ATOM 826 N N . ALA A 1 105 ? -9.32 -4.258 9.445 1 98.62 105 ALA A N 1
ATOM 827 C CA . ALA A 1 105 ? -10.039 -2.994 9.562 1 98.62 105 ALA A CA 1
ATOM 828 C C . ALA A 1 105 ? -9.078 -1.812 9.57 1 98.62 105 ALA A C 1
ATOM 830 O O . ALA A 1 105 ? -9.336 -0.79 8.93 1 98.62 105 ALA A O 1
ATOM 831 N N . GLU A 1 106 ? -8.008 -1.928 10.312 1 98.75 106 GLU A N 1
ATOM 832 C CA . GLU A 1 106 ? -7.008 -0.862 10.359 1 98.75 106 GLU A CA 1
ATOM 833 C C . GLU A 1 106 ? -6.328 -0.682 9 1 98.75 106 GLU A C 1
ATOM 835 O O . GLU A 1 106 ? -6.043 0.444 8.594 1 98.75 106 GLU A O 1
ATOM 840 N N . LEU A 1 107 ? -6.039 -1.797 8.336 1 98.88 107 LEU A N 1
ATOM 841 C CA . LEU A 1 107 ? -5.492 -1.74 6.984 1 98.88 107 LEU A CA 1
ATOM 842 C C . LEU A 1 107 ? -6.391 -0.917 6.07 1 98.88 107 LEU A C 1
ATOM 844 O O . LEU A 1 107 ? -5.914 -0.023 5.363 1 98.88 107 LEU A O 1
ATOM 848 N N . LEU A 1 108 ? -7.68 -1.182 6.117 1 98.88 108 LEU A N 1
ATOM 849 C CA . LEU A 1 108 ? -8.641 -0.457 5.289 1 98.88 108 LEU A CA 1
ATOM 850 C C . LEU A 1 108 ? -8.656 1.023 5.652 1 98.88 108 LEU A C 1
ATOM 852 O O . LEU A 1 108 ? -8.766 1.882 4.773 1 98.88 108 LEU A O 1
ATOM 856 N N . ALA A 1 109 ? -8.57 1.283 6.902 1 98.81 109 ALA A N 1
ATOM 857 C CA . ALA A 1 109 ? -8.562 2.67 7.359 1 98.81 109 ALA A CA 1
ATOM 858 C C . ALA A 1 109 ? -7.348 3.42 6.82 1 98.81 109 ALA A C 1
ATOM 860 O O . ALA A 1 109 ? -7.469 4.559 6.359 1 98.81 109 ALA A O 1
ATOM 861 N N . VAL A 1 110 ? -6.16 2.803 6.848 1 98.88 110 VAL A N 1
ATOM 862 C CA . VAL A 1 110 ? -4.941 3.439 6.363 1 98.88 110 VAL A CA 1
ATOM 863 C C . VAL A 1 110 ? -5.023 3.639 4.852 1 98.88 110 VAL A C 1
ATOM 865 O O . VAL A 1 110 ? -4.656 4.699 4.336 1 98.88 110 VAL A O 1
ATOM 868 N N . ILE A 1 111 ? -5.527 2.627 4.168 1 98.88 111 ILE A N 1
ATOM 869 C CA . ILE A 1 111 ? -5.688 2.727 2.721 1 98.88 111 ILE A CA 1
ATOM 870 C C . ILE A 1 111 ? -6.602 3.902 2.383 1 98.88 111 ILE A C 1
ATOM 872 O O . ILE A 1 111 ? -6.281 4.719 1.516 1 98.88 111 ILE A O 1
ATOM 876 N N . GLY A 1 112 ? -7.734 3.992 3.043 1 98.81 112 GLY A N 1
ATOM 877 C CA . GLY A 1 112 ? -8.672 5.078 2.811 1 98.81 112 GLY A CA 1
ATOM 878 C C . GLY A 1 112 ? -8.094 6.445 3.115 1 98.81 112 GLY A C 1
ATOM 879 O O . GLY A 1 112 ? -8.289 7.395 2.355 1 98.81 112 GLY A O 1
ATOM 880 N N . MET A 1 113 ? -7.383 6.527 4.188 1 98.75 113 MET A N 1
ATOM 881 C CA . MET A 1 113 ? -6.758 7.789 4.574 1 98.75 113 MET A CA 1
ATOM 882 C C . MET A 1 113 ? -5.734 8.234 3.535 1 98.75 113 MET A C 1
ATOM 884 O O . MET A 1 113 ? -5.723 9.391 3.127 1 98.75 113 MET A O 1
ATOM 888 N N . ALA A 1 114 ? -4.898 7.297 3.162 1 98.81 114 ALA A N 1
ATOM 889 C CA . ALA A 1 114 ? -3.895 7.598 2.145 1 98.81 114 ALA A CA 1
ATOM 890 C C . ALA A 1 114 ? -4.551 8.055 0.845 1 98.81 114 ALA A C 1
ATOM 892 O O . ALA A 1 114 ? -4.117 9.031 0.236 1 98.81 114 ALA A O 1
ATOM 893 N N . ALA A 1 115 ? -5.578 7.332 0.406 1 98.69 115 ALA A N 1
ATOM 894 C CA . ALA A 1 115 ? -6.27 7.695 -0.83 1 98.69 115 ALA A CA 1
ATOM 895 C C . ALA A 1 115 ? -6.82 9.117 -0.755 1 98.69 115 ALA A C 1
ATOM 897 O O . ALA A 1 115 ? -6.691 9.891 -1.706 1 98.69 115 ALA A O 1
ATOM 898 N N . GLN A 1 116 ? -7.445 9.445 0.361 1 98.56 116 GLN A N 1
ATOM 899 C CA . GLN A 1 116 ? -8.016 10.773 0.547 1 98.56 116 GLN A CA 1
ATOM 900 C C . GLN A 1 116 ? -6.934 11.844 0.475 1 98.56 116 GLN A C 1
ATOM 902 O O . GLN A 1 116 ? -7.062 12.812 -0.28 1 98.56 116 GLN A O 1
ATOM 907 N N . THR A 1 117 ? -5.863 11.68 1.201 1 98.62 117 THR A N 1
ATOM 908 C CA . THR A 1 117 ? -4.848 12.727 1.264 1 98.62 117 THR A CA 1
ATOM 909 C C . THR A 1 117 ? -4.066 12.797 -0.044 1 98.62 117 THR A C 1
ATOM 911 O O . THR A 1 117 ? -3.646 13.883 -0.463 1 98.62 117 THR A O 1
ATOM 914 N N . ASN A 1 118 ? -3.85 11.656 -0.656 1 98.69 118 ASN A N 1
ATOM 915 C CA . ASN A 1 118 ? -3.242 11.688 -1.981 1 98.69 118 ASN A CA 1
ATOM 916 C C . ASN A 1 118 ? -4.039 12.555 -2.947 1 98.69 118 ASN A C 1
ATOM 918 O O . ASN A 1 118 ? -3.467 13.375 -3.672 1 98.69 118 ASN A O 1
ATOM 922 N N . ALA A 1 119 ? -5.367 12.391 -2.988 1 98.5 119 ALA A N 1
ATOM 923 C CA . ALA A 1 119 ? -6.223 13.148 -3.895 1 98.5 119 ALA A CA 1
ATOM 924 C C . ALA A 1 119 ? -6.164 14.641 -3.582 1 98.5 119 ALA A C 1
ATOM 926 O O . ALA A 1 119 ? -6.094 15.469 -4.492 1 98.5 119 ALA A O 1
ATOM 927 N N . LEU A 1 120 ? -6.172 14.969 -2.297 1 98.25 120 LEU A N 1
ATOM 928 C CA . LEU A 1 120 ? -6.125 16.359 -1.888 1 98.25 120 LEU A CA 1
ATOM 929 C C . LEU A 1 120 ? -4.797 17 -2.277 1 98.25 120 LEU A C 1
ATOM 931 O O . LEU A 1 120 ? -4.77 18.094 -2.857 1 98.25 120 LEU A O 1
ATOM 935 N N . VAL A 1 121 ? -3.682 16.312 -2.004 1 98.19 121 VAL A N 1
ATOM 936 C CA . VAL A 1 121 ? -2.344 16.797 -2.334 1 98.19 121 VAL A CA 1
ATOM 937 C C . VAL A 1 121 ? -2.232 17.016 -3.84 1 98.19 121 VAL A C 1
ATOM 939 O O . VAL A 1 121 ? -1.712 18.047 -4.281 1 98.19 121 VAL A O 1
ATOM 942 N N . THR A 1 122 ? -2.674 16.125 -4.57 1 97.5 122 THR A N 1
ATOM 943 C CA . THR A 1 122 ? -2.602 16.203 -6.023 1 97.5 122 THR A CA 1
ATOM 944 C C . THR A 1 122 ? -3.443 17.359 -6.555 1 97.5 122 THR A C 1
ATOM 946 O O . THR A 1 122 ? -2.984 18.141 -7.391 1 97.5 122 THR A O 1
ATOM 949 N N . ALA A 1 123 ? -4.668 17.5 -6.039 1 97.56 123 ALA A N 1
ATOM 950 C CA . ALA A 1 123 ? -5.57 18.547 -6.488 1 97.56 123 ALA A CA 1
ATOM 951 C C . ALA A 1 123 ? -4.992 19.938 -6.176 1 97.56 123 ALA A C 1
ATOM 953 O O . ALA A 1 123 ? -5.148 20.859 -6.965 1 97.56 123 ALA A O 1
ATOM 954 N N . MET A 1 124 ? -4.258 19.969 -5.059 1 98 124 MET A N 1
ATOM 955 C CA . MET A 1 124 ? -3.75 21.266 -4.609 1 98 124 MET A CA 1
ATOM 956 C C . MET A 1 124 ? -2.32 21.484 -5.09 1 98 124 MET A C 1
ATOM 958 O O . MET A 1 124 ? -1.743 22.547 -4.871 1 98 124 MET A O 1
ATOM 962 N N . GLN A 1 125 ? -1.745 20.422 -5.715 1 97.62 125 GLN A N 1
ATOM 963 C CA . GLN A 1 125 ? -0.391 20.484 -6.254 1 97.62 125 GLN A CA 1
ATOM 964 C C . GLN A 1 125 ? 0.6 20.969 -5.207 1 97.62 125 GLN A C 1
ATOM 966 O O . GLN A 1 125 ? 1.393 21.875 -5.477 1 97.62 125 GLN A O 1
ATOM 971 N N . VAL A 1 126 ? 0.484 20.359 -4.023 1 97.88 126 VAL A N 1
ATOM 972 C CA . VAL A 1 126 ? 1.306 20.781 -2.9 1 97.88 126 VAL A CA 1
ATOM 973 C C . VAL A 1 126 ? 2.771 20.453 -3.17 1 97.88 126 VAL A C 1
ATOM 975 O O . VAL A 1 126 ? 3.107 19.297 -3.467 1 97.88 126 VAL A O 1
ATOM 978 N N . PRO A 1 127 ? 3.682 21.516 -3.1 1 97.06 127 PRO A N 1
ATOM 979 C CA . PRO A 1 127 ? 5.098 21.203 -3.314 1 97.06 127 PRO A CA 1
ATOM 980 C C . PRO A 1 127 ? 5.73 20.469 -2.135 1 97.06 127 PRO A C 1
ATOM 982 O O . PRO A 1 127 ? 5.383 20.734 -0.98 1 97.06 127 PRO A O 1
ATOM 985 N N . VAL A 1 128 ? 6.652 19.625 -2.4 1 96.88 128 VAL A N 1
ATOM 986 C CA . VAL A 1 128 ? 7.348 18.875 -1.36 1 96.88 128 VAL A CA 1
ATOM 987 C C . VAL A 1 128 ? 8.156 19.828 -0.487 1 96.88 128 VAL A C 1
ATOM 989 O O . VAL A 1 128 ? 8.852 20.703 -0.999 1 96.88 128 VAL A O 1
ATOM 992 N N . ASP A 1 129 ? 8.039 19.672 0.81 1 97.31 129 ASP A N 1
ATOM 993 C CA . ASP A 1 129 ? 8.844 20.453 1.746 1 97.31 129 ASP A CA 1
ATOM 994 C C . ASP A 1 129 ? 10.32 20.094 1.646 1 97.31 129 ASP A C 1
ATOM 996 O O . ASP A 1 129 ? 10.672 18.922 1.5 1 97.31 129 ASP A O 1
ATOM 1000 N N . ASP A 1 130 ? 11.18 21.031 1.894 1 95.44 130 ASP A N 1
ATOM 1001 C CA . ASP A 1 130 ? 12.617 20.781 1.908 1 95.44 130 ASP A CA 1
ATOM 1002 C C . ASP A 1 130 ? 12.984 19.766 2.996 1 95.44 130 ASP A C 1
ATOM 1004 O O . ASP A 1 130 ? 13.914 18.969 2.83 1 95.44 130 ASP A O 1
ATOM 1008 N N . ALA A 1 131 ? 12.18 19.766 4.027 1 95 131 ALA A N 1
ATOM 1009 C CA . ALA A 1 131 ? 12.445 18.938 5.195 1 95 131 ALA A CA 1
ATOM 1010 C C . ALA A 1 131 ? 12.336 17.453 4.844 1 95 131 ALA A C 1
ATOM 1012 O O . ALA A 1 131 ? 12.844 16.594 5.566 1 95 131 ALA A O 1
ATOM 1013 N N . PHE A 1 132 ? 11.688 17.172 3.723 1 95.5 132 PHE A N 1
ATOM 1014 C CA . PHE A 1 132 ? 11.43 15.766 3.41 1 95.5 132 PHE A CA 1
ATOM 1015 C C . PHE A 1 132 ? 12.383 15.266 2.332 1 95.5 132 PHE A C 1
ATOM 1017 O O . PHE A 1 132 ? 12.32 14.102 1.935 1 95.5 132 PHE A O 1
ATOM 1024 N N . THR A 1 133 ? 13.234 16.062 1.863 1 90.06 133 THR A N 1
ATOM 1025 C CA . THR A 1 133 ? 14.164 15.664 0.816 1 90.06 133 THR A CA 1
ATOM 1026 C C . THR A 1 133 ? 15.375 14.945 1.414 1 90.06 133 THR A C 1
ATOM 1028 O O . THR A 1 133 ? 15.852 15.312 2.488 1 90.06 133 THR A O 1
ATOM 1031 N N . VAL A 1 134 ? 15.719 13.828 0.819 1 84.38 134 VAL A N 1
ATOM 1032 C CA . VAL A 1 134 ? 16.906 13.117 1.252 1 84.38 134 VAL A CA 1
ATOM 1033 C C . VAL A 1 134 ? 18.156 13.93 0.9 1 84.38 134 VAL A C 1
ATOM 1035 O O . VAL A 1 134 ? 18.281 14.422 -0.224 1 84.38 134 VAL A O 1
ATOM 1038 N N . LYS A 1 135 ? 18.812 14.242 1.981 1 70.19 135 LYS A N 1
ATOM 1039 C CA . LYS A 1 135 ? 20.031 15.008 1.775 1 70.19 135 LYS A CA 1
ATOM 1040 C C . LYS A 1 135 ? 21.188 14.102 1.347 1 70.19 135 LYS A C 1
ATOM 1042 O O . LYS A 1 135 ? 21.25 12.945 1.77 1 70.19 135 LYS A O 1
ATOM 1047 N N . MET B 1 1 ? 3.84 24.484 -8.883 1 84.06 1 MET B N 1
ATOM 1048 C CA . MET B 1 1 ? 3.332 25.422 -7.875 1 84.06 1 MET B CA 1
ATOM 1049 C C . MET B 1 1 ? 1.959 24.984 -7.375 1 84.06 1 MET B C 1
ATOM 1051 O O . MET B 1 1 ? 1.186 24.375 -8.125 1 84.06 1 MET B O 1
ATOM 1055 N N . ALA B 1 2 ? 1.754 25.359 -6.09 1 92.44 2 ALA B N 1
ATOM 1056 C CA . ALA B 1 2 ? 0.47 24.969 -5.512 1 92.44 2 ALA B CA 1
ATOM 1057 C C . ALA B 1 2 ? -0.683 25.703 -6.195 1 92.44 2 ALA B C 1
ATOM 1059 O O . ALA B 1 2 ? -0.518 26.812 -6.672 1 92.44 2 ALA B O 1
ATOM 1060 N N . THR B 1 3 ? -1.795 25.078 -6.281 1 96.19 3 THR B N 1
ATOM 1061 C CA . THR B 1 3 ? -2.973 25.719 -6.863 1 96.19 3 THR B CA 1
ATOM 1062 C C . THR B 1 3 ? -3.711 26.547 -5.82 1 96.19 3 THR B C 1
ATOM 1064 O O . THR B 1 3 ? -4.684 27.234 -6.145 1 96.19 3 THR B O 1
ATOM 1067 N N . VAL B 1 4 ? -3.273 26.484 -4.559 1 96.88 4 VAL B N 1
ATOM 1068 C CA . VAL B 1 4 ? -3.826 27.297 -3.475 1 96.88 4 VAL B CA 1
ATOM 1069 C C . VAL B 1 4 ? -2.695 27.984 -2.709 1 96.88 4 VAL B C 1
ATOM 1071 O O . VAL B 1 4 ? -1.539 27.562 -2.793 1 96.88 4 VAL B O 1
ATOM 1074 N N . HIS B 1 5 ? -3.039 28.953 -2.059 1 97.38 5 HIS B N 1
ATOM 1075 C CA . HIS B 1 5 ? -2.082 29.688 -1.236 1 97.38 5 HIS B CA 1
ATOM 1076 C C . HIS B 1 5 ? -1.63 28.859 -0.043 1 97.38 5 HIS B C 1
ATOM 1078 O O . HIS B 1 5 ? -2.451 28.234 0.63 1 97.38 5 HIS B O 1
ATOM 1084 N N . LEU B 1 6 ? -0.346 28.766 0.199 1 98.38 6 LEU B N 1
ATOM 1085 C CA . LEU B 1 6 ? 0.175 28.141 1.412 1 98.38 6 LEU B CA 1
ATOM 1086 C C . LEU B 1 6 ? 0.267 29.156 2.545 1 98.38 6 LEU B C 1
ATOM 1088 O O . LEU B 1 6 ? 1.147 30.016 2.541 1 98.38 6 LEU B O 1
ATOM 1092 N N . LEU B 1 7 ? -0.554 29.062 3.486 1 98.44 7 LEU B N 1
ATOM 1093 C CA . LEU B 1 7 ? -0.646 30.062 4.535 1 98.44 7 LEU B CA 1
ATOM 1094 C C . LEU B 1 7 ? 0.601 30.047 5.414 1 98.44 7 LEU B C 1
ATOM 1096 O O . LEU B 1 7 ? 1.018 28.984 5.891 1 98.44 7 LEU B O 1
ATOM 1100 N N . SER B 1 8 ? 1.15 31.234 5.645 1 98.12 8 SER B N 1
ATOM 1101 C CA . SER B 1 8 ? 2.193 31.406 6.652 1 98.12 8 SER B CA 1
ATOM 1102 C C . SER B 1 8 ? 1.621 31.312 8.062 1 98.12 8 SER B C 1
ATOM 1104 O O . SER B 1 8 ? 0.402 31.312 8.242 1 98.12 8 SER B O 1
ATOM 1106 N N . ASP B 1 9 ? 2.557 31.234 9.008 1 98 9 ASP B N 1
ATOM 1107 C CA . ASP B 1 9 ? 2.086 31.25 10.391 1 98 9 ASP B CA 1
ATOM 1108 C C . ASP B 1 9 ? 1.342 32.562 10.695 1 98 9 ASP B C 1
ATOM 1110 O O . ASP B 1 9 ? 0.322 32.531 11.391 1 98 9 ASP B O 1
ATOM 1114 N N . GLU B 1 10 ? 1.811 33.594 10.195 1 98.06 10 GLU B N 1
ATOM 1115 C CA . GLU B 1 10 ? 1.183 34.875 10.422 1 98.06 10 GLU B CA 1
ATOM 1116 C C . GLU B 1 10 ? -0.228 34.906 9.844 1 98.06 10 GLU B C 1
ATOM 1118 O O . GLU B 1 10 ? -1.155 35.406 10.492 1 98.06 10 GLU B O 1
ATOM 1123 N N . GLU B 1 11 ? -0.402 34.438 8.688 1 98.25 11 GLU B N 1
ATOM 1124 C CA . GLU B 1 11 ? -1.715 34.406 8.055 1 98.25 11 GLU B CA 1
ATOM 1125 C C . GLU B 1 11 ? -2.658 33.438 8.797 1 98.25 11 GLU B C 1
ATOM 1127 O O . GLU B 1 11 ? -3.822 33.781 9.023 1 98.25 11 GLU B O 1
ATOM 1132 N N . ALA B 1 12 ? -2.137 32.281 9.172 1 97.75 12 ALA B N 1
ATOM 1133 C CA . ALA B 1 12 ? -2.951 31.297 9.875 1 97.75 12 ALA B CA 1
ATOM 1134 C C . ALA B 1 12 ? -3.408 31.828 11.234 1 97.75 12 ALA B C 1
ATOM 1136 O O . ALA B 1 12 ? -4.508 31.516 11.695 1 97.75 12 ALA B O 1
ATOM 1137 N N . ARG B 1 13 ? -2.611 32.688 11.867 1 97.5 13 ARG B N 1
ATOM 1138 C CA . ARG B 1 13 ? -2.934 33.25 13.18 1 97.5 13 ARG B CA 1
ATOM 1139 C C . ARG B 1 13 ? -4.188 34.125 13.109 1 97.5 13 ARG B C 1
ATOM 1141 O O . ARG B 1 13 ? -4.887 34.281 14.109 1 97.5 13 ARG B O 1
ATOM 1148 N N . ARG B 1 14 ? -4.488 34.594 11.922 1 97.75 14 ARG B N 1
ATOM 1149 C CA . ARG B 1 14 ? -5.648 35.469 11.742 1 97.75 14 ARG B CA 1
ATOM 1150 C C . ARG B 1 14 ? -6.922 34.625 11.562 1 97.75 14 ARG B C 1
ATOM 1152 O O . ARG B 1 14 ? -8.023 35.188 11.508 1 97.75 14 ARG B O 1
ATOM 1159 N N . ILE B 1 15 ? -6.797 33.344 11.484 1 98 15 ILE B N 1
ATOM 1160 C CA . ILE B 1 15 ? -7.906 32.406 11.367 1 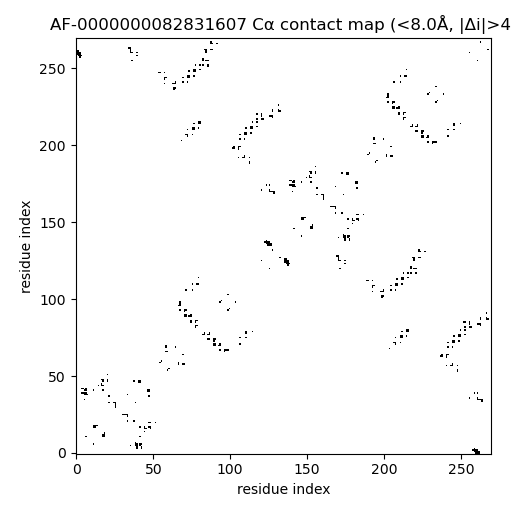98 15 ILE B CA 1
ATOM 1161 C C . ILE B 1 15 ? -7.914 31.453 12.57 1 98 15 ILE B C 1
ATOM 1163 O O . ILE B 1 15 ? -7.289 30.391 12.547 1 98 15 ILE B O 1
ATOM 1167 N N . PRO B 1 16 ? -8.602 31.75 13.609 1 97.69 16 PRO B N 1
ATOM 1168 C CA . PRO B 1 16 ? -8.5 31.047 14.891 1 97.69 16 PRO B CA 1
ATOM 1169 C C . PRO B 1 16 ? -8.672 29.531 14.742 1 97.69 16 PRO B C 1
ATOM 1171 O O . PRO B 1 16 ? -7.934 28.766 15.375 1 97.69 16 PRO B O 1
ATOM 1174 N N . GLU B 1 17 ? -9.594 29.078 13.953 1 97.94 17 GLU B N 1
ATOM 1175 C CA . GLU B 1 17 ? -9.828 27.65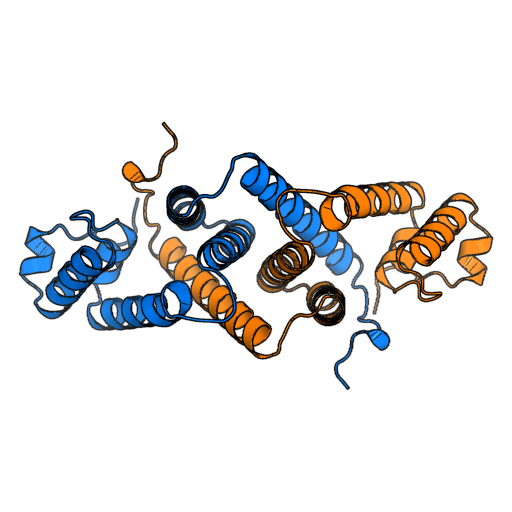6 13.781 1 97.94 17 GLU B CA 1
ATOM 1176 C C . GLU B 1 17 ? -8.617 26.969 13.148 1 97.94 17 GLU B C 1
ATOM 1178 O O . GLU B 1 17 ? -8.242 25.875 13.547 1 97.94 17 GLU B O 1
ATOM 1183 N N . ALA B 1 18 ? -8.039 27.578 12.141 1 98.38 18 ALA B N 1
ATOM 1184 C CA . ALA B 1 18 ? -6.852 27.031 11.5 1 98.38 18 ALA B CA 1
ATOM 1185 C C . ALA B 1 18 ? -5.656 27.047 12.445 1 98.38 18 ALA B C 1
ATOM 1187 O O . ALA B 1 18 ? -4.898 26.062 12.516 1 98.38 18 ALA B O 1
ATOM 1188 N N . TRP B 1 19 ? -5.547 28.125 13.18 1 98.44 19 TRP B N 1
ATOM 1189 C CA . TRP B 1 19 ? -4.414 28.281 14.094 1 98.44 19 TRP B CA 1
ATOM 1190 C C . TRP B 1 19 ? -4.457 27.219 15.188 1 98.44 19 TRP B C 1
ATOM 1192 O O . TRP B 1 19 ? -3.42 26.672 15.57 1 98.44 19 TRP B O 1
ATOM 1202 N N . ALA B 1 20 ? -5.609 26.922 15.719 1 98.69 20 ALA B N 1
ATOM 1203 C CA . ALA B 1 20 ? -5.766 25.891 16.734 1 98.69 20 ALA B CA 1
ATOM 1204 C C . ALA B 1 20 ? -5.277 24.531 16.219 1 98.69 20 ALA B C 1
ATOM 1206 O O . ALA B 1 20 ? -4.656 23.766 16.953 1 98.69 20 ALA B O 1
ATOM 1207 N N . VAL B 1 21 ? -5.566 24.203 14.953 1 98.75 21 VAL B N 1
ATOM 1208 C CA . VAL B 1 21 ? -5.133 22.938 14.359 1 98.75 21 VAL B CA 1
ATOM 1209 C C . VAL B 1 21 ? -3.613 22.938 14.203 1 98.75 21 VAL B C 1
ATOM 1211 O O . VAL B 1 21 ? -2.953 21.938 14.492 1 98.75 21 VAL B O 1
ATOM 1214 N N . PHE B 1 22 ? -3.027 24.094 13.727 1 98.75 22 PHE B N 1
ATOM 1215 C CA . PHE B 1 22 ? -1.577 24.188 13.617 1 98.75 22 PHE B CA 1
ATOM 1216 C C . PHE B 1 22 ? -0.911 23.938 14.961 1 98.75 22 PHE B C 1
ATOM 1218 O O . PHE B 1 22 ? 0.081 23.203 15.039 1 98.75 22 PHE B O 1
ATOM 1225 N N . GLU B 1 23 ? -1.431 24.5 16.031 1 98.56 23 GLU B N 1
ATOM 1226 C CA . GLU B 1 23 ? -0.876 24.297 17.359 1 98.56 23 GLU B CA 1
ATOM 1227 C C . GLU B 1 23 ? -0.992 22.828 17.781 1 98.56 23 GLU B C 1
ATOM 1229 O O . GLU B 1 23 ? -0.072 22.281 18.391 1 98.56 23 GLU B O 1
ATOM 1234 N N . ASP B 1 24 ? -2.08 22.219 17.5 1 98.69 24 ASP B N 1
ATOM 1235 C CA . ASP B 1 24 ? -2.258 20.797 17.828 1 98.69 24 ASP B CA 1
ATOM 1236 C C . ASP B 1 24 ? -1.282 19.922 17.047 1 98.69 24 ASP B C 1
ATOM 1238 O O . ASP B 1 24 ? -0.765 18.938 17.578 1 98.69 24 ASP B O 1
ATOM 1242 N N . ILE B 1 25 ? -1.055 20.234 15.75 1 98.38 25 ILE B N 1
ATOM 1243 C CA . ILE B 1 25 ? -0.075 19.516 14.93 1 98.38 25 ILE B CA 1
ATOM 1244 C C . ILE B 1 25 ? 1.302 19.609 15.586 1 98.38 25 ILE B C 1
ATOM 1246 O O . ILE B 1 25 ? 1.979 18.594 15.766 1 98.38 25 ILE B O 1
ATOM 1250 N N . ARG B 1 26 ? 1.665 20.812 16.016 1 98.44 26 ARG B N 1
ATOM 1251 C CA . ARG B 1 26 ? 2.965 21.016 16.641 1 98.44 26 ARG B CA 1
ATOM 1252 C C . ARG B 1 26 ? 3.076 20.234 17.938 1 98.44 26 ARG B C 1
ATOM 1254 O O . ARG B 1 26 ? 4.102 19.594 18.203 1 98.44 26 ARG B O 1
ATOM 1261 N N . ALA B 1 27 ? 2.062 20.25 18.734 1 98.19 27 ALA B N 1
ATOM 1262 C CA . ALA B 1 27 ? 2.055 19.547 20.016 1 98.19 27 ALA B CA 1
ATOM 1263 C C . ALA B 1 27 ? 2.133 18.031 19.812 1 98.19 27 ALA B C 1
ATOM 1265 O O . ALA B 1 27 ? 2.865 17.344 20.516 1 98.19 27 ALA B O 1
ATOM 1266 N N . THR B 1 28 ? 1.425 17.578 18.875 1 97.19 28 THR B N 1
ATOM 1267 C CA . THR B 1 28 ? 1.335 16.141 18.609 1 97.19 28 THR B CA 1
ATOM 1268 C C . THR B 1 28 ? 2.643 15.617 18.016 1 97.19 28 THR B C 1
ATOM 1270 O O . THR B 1 28 ? 3.125 14.555 18.422 1 97.19 28 THR B O 1
ATOM 1273 N N . ARG B 1 29 ? 3.211 16.344 17.109 1 96.12 29 ARG B N 1
ATOM 1274 C CA . ARG B 1 29 ? 4.414 15.914 16.406 1 96.12 29 ARG B CA 1
ATOM 1275 C C . ARG B 1 29 ? 5.672 16.359 17.156 1 96.12 29 ARG B C 1
ATOM 1277 O O . ARG B 1 29 ? 6.785 16.016 16.766 1 96.12 29 ARG B O 1
ATOM 1284 N N . LYS B 1 30 ? 5.48 17.156 18.234 1 96.38 30 LYS B N 1
ATOM 1285 C CA . LYS B 1 30 ? 6.57 17.688 19.047 1 96.38 30 LYS B CA 1
ATOM 1286 C C . LYS B 1 30 ? 7.605 18.391 18.172 1 96.38 30 LYS B C 1
ATOM 1288 O O . LYS B 1 30 ? 8.797 18.109 18.266 1 96.38 30 LYS B O 1
ATOM 1293 N N . SER B 1 31 ? 7.168 19.203 17.312 1 96.31 31 SER B N 1
ATOM 1294 C CA . SER B 1 31 ? 7.957 20 16.375 1 96.31 31 SER B CA 1
ATOM 1295 C C . SER B 1 31 ? 7.242 21.297 16.016 1 96.31 31 SER B C 1
ATOM 1297 O O . SER B 1 31 ? 6.016 21.328 15.914 1 96.31 31 SER B O 1
ATOM 1299 N N . ASP B 1 32 ? 7.984 22.312 15.812 1 96.5 32 ASP B N 1
ATOM 1300 C CA . ASP B 1 32 ? 7.402 23.594 15.414 1 96.5 32 ASP B CA 1
ATOM 1301 C C . ASP B 1 32 ? 7.074 23.609 13.922 1 96.5 32 ASP B C 1
ATOM 1303 O O . ASP B 1 32 ? 6.426 24.531 13.43 1 96.5 32 ASP B O 1
ATOM 1307 N N . PHE B 1 33 ? 7.465 22.562 13.281 1 96.62 33 PHE B N 1
ATOM 1308 C CA . PHE B 1 33 ? 7.344 22.484 11.828 1 96.62 33 PHE B CA 1
ATOM 1309 C C . PHE B 1 33 ? 5.93 22.078 11.422 1 96.62 33 PHE B C 1
ATOM 1311 O O . PHE B 1 33 ? 5.438 21.031 11.836 1 96.62 33 PHE B O 1
ATOM 1318 N N . VAL B 1 34 ? 5.199 22.938 10.695 1 98.25 34 VAL B N 1
ATOM 1319 C CA . VAL B 1 34 ? 3.951 22.625 10.008 1 98.25 34 VAL B CA 1
ATOM 1320 C C . VAL B 1 34 ? 4.195 22.547 8.508 1 98.25 34 VAL B C 1
ATOM 1322 O O . VAL B 1 34 ? 4.551 23.547 7.875 1 98.25 34 VAL B O 1
ATOM 1325 N N . ASN B 1 35 ? 3.973 21.406 7.918 1 97.94 35 ASN B N 1
ATOM 1326 C CA . ASN B 1 35 ? 4.359 21.172 6.531 1 97.94 35 ASN B CA 1
ATOM 1327 C C . ASN B 1 35 ? 3.354 21.781 5.559 1 97.94 35 ASN B C 1
ATOM 1329 O O . ASN B 1 35 ? 2.258 22.172 5.961 1 97.94 35 ASN B O 1
ATOM 1333 N N . ASN B 1 36 ? 3.67 21.812 4.309 1 98.44 36 ASN B N 1
ATOM 1334 C CA . ASN B 1 36 ? 2.943 22.516 3.256 1 98.44 36 ASN B CA 1
ATOM 1335 C C . ASN B 1 36 ? 1.526 21.969 3.094 1 98.44 36 ASN B C 1
ATOM 1337 O O . ASN B 1 36 ? 0.602 22.719 2.775 1 98.44 36 ASN B O 1
ATOM 1341 N N . PHE B 1 37 ? 1.288 20.688 3.289 1 98.69 37 PHE B N 1
ATOM 1342 C CA . PHE B 1 37 ? -0.031 20.094 3.121 1 98.69 37 PHE B CA 1
ATOM 1343 C C . PHE B 1 37 ? -1.05 20.75 4.035 1 98.69 37 PHE B C 1
ATOM 1345 O O . PHE B 1 37 ? -2.137 21.141 3.592 1 98.69 37 PHE B O 1
ATOM 1352 N N . TRP B 1 38 ? -0.666 20.938 5.246 1 98.75 38 TRP B N 1
ATOM 1353 C CA . TRP B 1 38 ? -1.577 21.547 6.215 1 98.75 38 TRP B CA 1
ATOM 1354 C C . TRP B 1 38 ? -1.792 23.031 5.914 1 98.75 38 TRP B C 1
ATOM 1356 O O . TRP B 1 38 ? -2.895 23.547 6.094 1 98.75 38 TRP B O 1
ATOM 1366 N N . ARG B 1 39 ? -0.731 23.609 5.512 1 98.69 39 ARG B N 1
ATOM 1367 C CA . ARG B 1 39 ? -0.817 25.031 5.16 1 98.69 39 ARG B CA 1
ATOM 1368 C C . ARG B 1 39 ? -1.743 25.25 3.969 1 98.69 39 ARG B C 1
ATOM 1370 O O . ARG B 1 39 ? -2.443 26.25 3.895 1 98.69 39 ARG B O 1
ATOM 1377 N N . ALA B 1 40 ? -1.715 24.312 3.045 1 98.69 40 ALA B N 1
ATOM 1378 C CA . ALA B 1 40 ? -2.633 24.359 1.91 1 98.69 40 ALA B CA 1
ATOM 1379 C C . ALA B 1 40 ? -4.074 24.141 2.361 1 98.69 40 ALA B C 1
ATOM 1381 O O . ALA B 1 40 ? -4.98 24.859 1.945 1 98.69 40 ALA B O 1
ATOM 1382 N N . LEU B 1 41 ? -4.32 23.219 3.256 1 98.25 41 LEU B N 1
ATOM 1383 C CA . LEU B 1 41 ? -5.664 22.875 3.701 1 98.25 41 LEU B CA 1
ATOM 1384 C C . LEU B 1 41 ? -6.242 23.984 4.578 1 98.25 41 LEU B C 1
ATOM 1386 O O . LEU B 1 41 ? -7.461 24.062 4.762 1 98.25 41 LEU B O 1
ATOM 1390 N N . ALA B 1 42 ? -5.395 24.844 5.078 1 98.31 42 ALA B N 1
ATOM 1391 C CA . ALA B 1 42 ? -5.816 25.891 6.012 1 98.31 42 ALA B CA 1
ATOM 1392 C C . ALA B 1 42 ? -6.699 26.922 5.32 1 98.31 42 ALA B C 1
ATOM 1394 O O . ALA B 1 42 ? -7.359 27.734 5.98 1 98.31 42 ALA B O 1
ATOM 1395 N N . ASN B 1 43 ? -6.727 26.922 3.979 1 97.94 43 ASN B N 1
ATOM 1396 C CA . ASN B 1 43 ? -7.652 27.781 3.236 1 97.94 43 ASN B CA 1
ATOM 1397 C C . ASN B 1 43 ? -9.102 27.391 3.494 1 97.94 43 ASN B C 1
ATOM 1399 O O . ASN B 1 43 ? -10.023 28.156 3.197 1 97.94 43 ASN B O 1
ATOM 1403 N N . ASP B 1 44 ? -9.375 26.203 3.979 1 98.12 44 ASP B N 1
ATOM 1404 C CA . ASP B 1 44 ? -10.664 25.672 4.422 1 98.12 44 ASP B CA 1
ATOM 1405 C C . ASP B 1 44 ? -10.555 25.078 5.824 1 98.12 44 ASP B C 1
ATOM 1407 O O . ASP B 1 44 ? -10.438 23.859 5.984 1 98.12 44 ASP B O 1
ATOM 1411 N N . PRO B 1 45 ? -10.719 25.906 6.852 1 98.06 45 PRO B N 1
ATOM 1412 C CA . PRO B 1 45 ? -10.422 25.5 8.227 1 98.06 45 PRO B CA 1
ATOM 1413 C C . PRO B 1 45 ? -11.258 24.312 8.68 1 98.06 45 PRO B C 1
ATOM 1415 O O . PRO B 1 45 ? -10.734 23.391 9.32 1 98.06 45 PRO B O 1
ATOM 1418 N N . PRO B 1 46 ? -12.562 24.188 8.305 1 98.12 46 PRO B N 1
ATOM 1419 C CA . PRO B 1 46 ? -13.297 22.969 8.688 1 98.12 46 PRO B CA 1
ATOM 1420 C C . PRO B 1 46 ? -12.711 21.703 8.078 1 98.12 46 PRO B C 1
ATOM 1422 O O . PRO B 1 46 ? -12.641 20.672 8.742 1 98.12 46 PRO B O 1
ATOM 1425 N N . GLN B 1 47 ? -12.312 21.781 6.82 1 98.12 47 GLN B N 1
ATOM 1426 C CA . GLN B 1 47 ? -11.68 20.625 6.184 1 98.12 47 GLN B CA 1
ATOM 1427 C C . GLN B 1 47 ? -10.344 20.297 6.836 1 98.12 47 GLN B C 1
ATOM 1429 O O . GLN B 1 47 ? -10.023 19.125 7.059 1 98.12 47 GLN B O 1
ATOM 1434 N N . LEU B 1 48 ? -9.602 21.328 7.133 1 98.69 48 LEU B N 1
ATOM 1435 C CA . LEU B 1 48 ? -8.328 21.141 7.828 1 98.69 48 LEU B CA 1
ATOM 1436 C C . LEU B 1 48 ? -8.523 20.359 9.117 1 98.69 48 LEU B C 1
ATOM 1438 O O . LEU B 1 48 ? -7.832 19.359 9.352 1 98.69 48 LEU B O 1
ATOM 1442 N N . LYS B 1 49 ? -9.43 20.797 9.891 1 98.62 49 LYS B N 1
ATOM 1443 C CA . LYS B 1 49 ? -9.695 20.156 11.18 1 98.62 49 LYS B CA 1
ATOM 1444 C C . LYS B 1 49 ? -10.148 18.719 10.992 1 98.62 49 LYS B C 1
ATOM 1446 O O . LYS B 1 49 ? -9.672 17.812 11.695 1 98.62 49 LYS B O 1
ATOM 1451 N N . ARG B 1 50 ? -11.039 18.484 10.094 1 98.62 50 ARG B N 1
ATOM 1452 C CA . ARG B 1 50 ? -11.57 17.141 9.852 1 98.62 50 ARG B CA 1
ATOM 1453 C C . ARG B 1 50 ? -10.461 16.188 9.414 1 98.62 50 ARG B C 1
ATOM 1455 O O . ARG B 1 50 ? -10.359 15.07 9.922 1 98.62 50 ARG B O 1
ATOM 1462 N N . VAL B 1 51 ? -9.648 16.609 8.469 1 98.69 51 VAL B N 1
ATOM 1463 C CA . VAL B 1 51 ? -8.594 15.758 7.934 1 98.69 51 VAL B CA 1
ATOM 1464 C C . VAL B 1 51 ? -7.555 15.477 9.016 1 98.69 51 VAL B C 1
ATOM 1466 O O . VAL B 1 51 ? -7.086 14.344 9.156 1 98.69 51 VAL B O 1
ATOM 1469 N N . TRP B 1 52 ? -7.223 16.422 9.812 1 98.69 52 TRP B N 1
ATOM 1470 C CA . TRP B 1 52 ? -6.246 16.25 10.883 1 98.69 52 TRP B CA 1
ATOM 1471 C C . TRP B 1 52 ? -6.754 15.258 11.922 1 98.69 52 TRP B C 1
ATOM 1473 O O . TRP B 1 52 ? -6.027 14.352 12.336 1 98.69 52 TRP B O 1
ATOM 1483 N N . GLU B 1 53 ? -7.949 15.43 12.344 1 98.38 53 GLU B N 1
ATOM 1484 C CA . GLU B 1 53 ? -8.531 14.531 13.336 1 98.38 53 GLU B CA 1
ATOM 1485 C C . GLU B 1 53 ? -8.594 13.102 12.812 1 98.38 53 GLU B C 1
ATOM 1487 O O . GLU B 1 53 ? -8.32 12.148 13.555 1 98.38 53 GLU B O 1
ATOM 1492 N N . GLN B 1 54 ? -8.953 12.969 11.57 1 98.5 54 GLN B N 1
ATOM 1493 C CA . GLN B 1 54 ? -8.984 11.648 10.961 1 98.5 54 GLN B CA 1
ATOM 1494 C C . GLN B 1 54 ? -7.586 11.031 10.914 1 98.5 54 GLN B C 1
ATOM 1496 O O . GLN B 1 54 ? -7.414 9.852 11.242 1 98.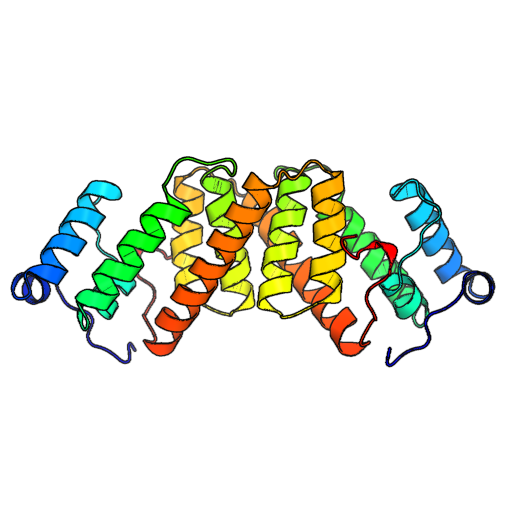5 54 GLN B O 1
ATOM 1501 N N . LEU B 1 55 ? -6.629 11.805 10.547 1 98.5 55 LEU B N 1
ATOM 1502 C CA . LEU B 1 55 ? -5.258 11.312 10.453 1 98.5 55 LEU B CA 1
ATOM 1503 C C . LEU B 1 55 ? -4.754 10.852 11.812 1 98.5 55 LEU B C 1
ATOM 1505 O O . LEU B 1 55 ? -4.113 9.805 11.922 1 98.5 55 LEU B O 1
ATOM 1509 N N . LYS B 1 56 ? -5.055 11.586 12.883 1 97.69 56 LYS B N 1
ATOM 1510 C CA . LYS B 1 56 ? -4.66 11.195 14.234 1 97.69 56 LYS B CA 1
ATOM 1511 C C . LYS B 1 56 ? -5.266 9.844 14.609 1 97.69 56 LYS B C 1
ATOM 1513 O O . LYS B 1 56 ? -4.574 8.977 15.141 1 97.69 56 LYS B O 1
ATOM 1518 N N . GLN B 1 57 ? -6.496 9.703 14.312 1 97.62 57 GLN B N 1
ATOM 1519 C CA . GLN B 1 57 ? -7.191 8.469 14.672 1 97.62 57 GLN B CA 1
ATOM 1520 C C . GLN B 1 57 ? -6.625 7.277 13.906 1 97.62 57 GLN B C 1
ATOM 1522 O O . GLN B 1 57 ? -6.445 6.199 14.477 1 97.62 57 GLN B O 1
ATOM 1527 N N . VAL B 1 58 ? -6.309 7.441 12.664 1 98.5 58 VAL B N 1
ATOM 1528 C CA . VAL B 1 58 ? -5.93 6.332 11.797 1 98.5 58 VAL B CA 1
ATOM 1529 C C . VAL B 1 58 ? -4.445 6.023 11.969 1 98.5 58 VAL B C 1
ATOM 1531 O O . VAL B 1 58 ? -4.047 4.855 12.008 1 98.5 58 VAL B O 1
ATOM 1534 N N . MET B 1 59 ? -3.627 7.059 12.141 1 98.25 59 MET B N 1
ATOM 1535 C CA . MET B 1 59 ? -2.189 6.844 12.008 1 98.25 59 MET B CA 1
ATOM 1536 C C . MET B 1 59 ? -1.506 6.855 13.367 1 98.25 59 MET B C 1
ATOM 1538 O O . MET B 1 59 ? -0.398 6.336 13.516 1 98.25 59 MET B O 1
ATOM 1542 N N . MET B 1 60 ? -2.201 7.391 14.406 1 96 60 MET B N 1
ATOM 1543 C CA . MET B 1 60 ? -1.454 7.625 15.641 1 96 60 MET B CA 1
ATOM 1544 C C . MET B 1 60 ? -2.102 6.898 16.812 1 96 60 MET B C 1
ATOM 1546 O O . MET B 1 60 ? -1.466 6.691 17.844 1 96 60 MET B O 1
ATOM 1550 N N . ALA B 1 61 ? -3.391 6.574 16.688 1 94.19 61 ALA B N 1
ATOM 1551 C CA . ALA B 1 61 ? -4.066 5.871 17.781 1 94.19 61 ALA B CA 1
ATOM 1552 C C . ALA B 1 61 ? -3.504 4.465 17.953 1 94.19 61 ALA B C 1
ATOM 1554 O O . ALA B 1 61 ? -3 3.865 17 1 94.19 61 ALA B O 1
ATOM 1555 N N . ASP B 1 62 ? -3.627 3.98 19.219 1 96.31 62 ASP B N 1
ATOM 1556 C CA . ASP B 1 62 ? -3.232 2.602 19.484 1 96.31 62 ASP B CA 1
ATOM 1557 C C . ASP B 1 62 ? -4.082 1.622 18.672 1 96.31 62 ASP B C 1
ATOM 1559 O O . ASP B 1 62 ? -5.273 1.864 18.453 1 96.31 62 ASP B O 1
ATOM 1563 N N . GLY B 1 63 ? -3.412 0.531 18.234 1 97.25 63 GLY B N 1
ATOM 1564 C CA . GLY B 1 63 ? -4.102 -0.5 17.469 1 97.25 63 GLY B CA 1
ATOM 1565 C C . GLY B 1 63 ? -3.275 -1.76 17.281 1 97.25 63 GLY B C 1
ATOM 1566 O O . GLY B 1 63 ? -2.328 -2 18.031 1 97.25 63 GLY B O 1
ATOM 1567 N N . GLU B 1 64 ? -3.779 -2.59 16.375 1 98.38 64 GLU B N 1
ATOM 1568 C CA . GLU B 1 64 ? -3.168 -3.898 16.172 1 98.38 64 GLU B CA 1
ATOM 1569 C C . GLU B 1 64 ? -2.014 -3.818 15.172 1 98.38 64 GLU B C 1
ATOM 1571 O O . GLU B 1 64 ? -1.164 -4.711 15.125 1 98.38 64 GLU B O 1
ATOM 1576 N N . ILE B 1 65 ? -1.984 -2.779 14.328 1 98.5 65 ILE B N 1
ATOM 1577 C CA . ILE B 1 65 ? -0.9 -2.584 13.367 1 98.5 65 ILE B CA 1
ATOM 1578 C C . ILE B 1 65 ? 0.1 -1.571 13.922 1 98.5 65 ILE B C 1
ATOM 1580 O O . ILE B 1 65 ? -0.273 -0.448 14.273 1 98.5 65 ILE B O 1
ATOM 1584 N N . PRO B 1 66 ? 1.41 -1.948 14 1 98.25 66 PRO B N 1
ATOM 1585 C CA . PRO B 1 66 ? 2.418 -1.018 14.508 1 98.25 66 PRO B CA 1
ATOM 1586 C C . PRO B 1 66 ? 2.535 0.25 13.664 1 98.25 66 PRO B C 1
ATOM 1588 O O . PRO B 1 66 ? 2.324 0.21 12.453 1 98.25 66 PRO B O 1
ATOM 1591 N N . PRO B 1 67 ? 2.965 1.31 14.328 1 98.19 67 PRO B N 1
ATOM 1592 C CA . PRO B 1 67 ? 3.043 2.604 13.648 1 98.19 67 PRO B CA 1
ATOM 1593 C C . PRO B 1 67 ? 3.934 2.562 12.406 1 98.19 67 PRO B C 1
ATOM 1595 O O . PRO B 1 67 ? 3.602 3.164 11.383 1 98.19 67 PRO B O 1
ATOM 1598 N N . LEU B 1 68 ? 5.047 1.854 12.477 1 98.56 68 LEU B N 1
ATOM 1599 C CA . LEU B 1 68 ? 5.941 1.774 11.328 1 98.56 68 LEU B CA 1
ATOM 1600 C C . LEU B 1 68 ? 5.25 1.097 10.148 1 98.56 68 LEU B C 1
ATOM 1602 O O . LEU B 1 68 ? 5.395 1.533 9.008 1 98.56 68 LEU B O 1
ATOM 1606 N N . VAL B 1 69 ? 4.48 0.074 10.383 1 98.81 69 VAL B N 1
ATOM 1607 C CA . VAL B 1 69 ? 3.785 -0.656 9.328 1 98.81 69 VAL B CA 1
ATOM 1608 C C . VAL B 1 69 ? 2.715 0.235 8.703 1 98.81 69 VAL B C 1
ATOM 1610 O O . VAL B 1 69 ? 2.514 0.214 7.484 1 98.81 69 VAL B O 1
ATOM 1613 N N . ARG B 1 70 ? 2.035 1.064 9.492 1 98.88 70 ARG B N 1
ATOM 1614 C CA . ARG B 1 70 ? 1.062 2.008 8.953 1 98.88 70 ARG B CA 1
ATOM 1615 C C . ARG B 1 70 ? 1.715 2.955 7.953 1 98.88 70 ARG B C 1
ATOM 1617 O O . ARG B 1 70 ? 1.153 3.223 6.887 1 98.88 70 ARG B O 1
ATOM 1624 N N . GLU B 1 71 ? 2.875 3.416 8.305 1 98.81 71 GLU B N 1
ATOM 1625 C CA . GLU B 1 71 ? 3.592 4.301 7.387 1 98.81 71 GLU B CA 1
ATOM 1626 C C . GLU B 1 71 ? 3.965 3.572 6.098 1 98.81 71 GLU B C 1
ATOM 1628 O O . GLU B 1 71 ? 3.871 4.145 5.012 1 98.81 71 GLU B O 1
ATOM 1633 N N . MET B 1 72 ? 4.398 2.303 6.184 1 98.88 72 MET B N 1
ATOM 1634 C CA . MET B 1 72 ? 4.77 1.539 4.996 1 98.88 72 MET B CA 1
ATOM 1635 C C . MET B 1 72 ? 3.57 1.347 4.078 1 98.88 72 MET B C 1
ATOM 1637 O O . MET B 1 72 ? 3.689 1.485 2.857 1 98.88 72 MET B O 1
ATOM 1641 N N . ILE B 1 73 ? 2.436 1.075 4.684 1 98.94 73 ILE B N 1
ATOM 1642 C CA . ILE B 1 73 ? 1.207 0.926 3.91 1 98.94 73 ILE B CA 1
ATOM 1643 C C . ILE B 1 73 ? 0.863 2.246 3.225 1 98.94 73 ILE B C 1
ATOM 1645 O O . ILE B 1 73 ? 0.488 2.266 2.051 1 98.94 73 ILE B O 1
ATOM 1649 N N . TYR B 1 74 ? 1.007 3.348 3.973 1 98.94 74 TYR B N 1
ATOM 1650 C CA . TYR B 1 74 ? 0.732 4.684 3.453 1 98.94 74 TYR B CA 1
ATOM 1651 C C . TYR B 1 74 ? 1.62 4.992 2.254 1 98.94 74 TYR B C 1
ATOM 1653 O O . TYR B 1 74 ? 1.142 5.492 1.231 1 98.94 74 TYR B O 1
ATOM 1661 N N . ILE B 1 75 ? 2.883 4.652 2.314 1 98.88 75 ILE B N 1
ATOM 1662 C CA . ILE B 1 75 ? 3.842 4.844 1.23 1 98.88 75 ILE B CA 1
ATOM 1663 C C . ILE B 1 75 ? 3.424 4.016 0.018 1 98.88 75 ILE B C 1
ATOM 1665 O O . ILE B 1 75 ? 3.459 4.5 -1.115 1 98.88 75 ILE B O 1
ATOM 1669 N N . ALA B 1 76 ? 3.031 2.826 0.258 1 98.94 76 ALA B N 1
ATOM 1670 C CA . ALA B 1 76 ? 2.643 1.918 -0.818 1 98.94 76 ALA B CA 1
ATOM 1671 C C . ALA B 1 76 ? 1.462 2.477 -1.607 1 98.94 76 ALA B C 1
ATOM 1673 O O . ALA B 1 76 ? 1.511 2.553 -2.838 1 98.94 76 ALA B O 1
ATOM 1674 N N . VAL B 1 77 ? 0.436 2.904 -0.909 1 98.88 77 VAL B N 1
ATOM 1675 C CA . VAL B 1 77 ? -0.743 3.471 -1.555 1 98.88 77 VAL B CA 1
ATOM 1676 C C . VAL B 1 77 ? -0.359 4.742 -2.309 1 98.88 77 VAL B C 1
ATOM 1678 O O . VAL B 1 77 ? -0.778 4.945 -3.451 1 98.88 77 VAL B O 1
ATOM 1681 N N . SER B 1 78 ? 0.44 5.586 -1.665 1 98.88 78 SER B N 1
ATOM 1682 C CA . SER B 1 78 ? 0.844 6.855 -2.266 1 98.88 78 SER B CA 1
ATOM 1683 C C . SER B 1 78 ? 1.67 6.629 -3.527 1 98.88 78 SER B C 1
ATOM 1685 O O . SER B 1 78 ? 1.561 7.391 -4.492 1 98.88 78 SER B O 1
ATOM 1687 N N . THR B 1 79 ? 2.525 5.609 -3.527 1 98.88 79 THR B N 1
ATOM 1688 C CA . THR B 1 79 ? 3.314 5.27 -4.707 1 98.88 79 THR B CA 1
ATOM 1689 C C . THR B 1 79 ? 2.412 4.824 -5.852 1 98.88 79 THR B C 1
ATOM 1691 O O . THR B 1 79 ? 2.562 5.285 -6.984 1 98.88 79 THR B O 1
ATOM 1694 N N . ALA B 1 80 ? 1.489 3.988 -5.555 1 98.56 80 ALA B N 1
ATOM 1695 C CA . ALA B 1 80 ? 0.559 3.508 -6.574 1 98.56 80 ALA B CA 1
ATOM 1696 C C . ALA B 1 80 ? -0.232 4.664 -7.18 1 98.56 80 ALA B C 1
ATOM 1698 O O . ALA B 1 80 ? -0.556 4.645 -8.367 1 98.56 80 ALA B O 1
ATOM 1699 N N . ASN B 1 81 ? -0.49 5.695 -6.387 1 98.31 81 ASN B N 1
ATOM 1700 C CA . ASN B 1 81 ? -1.283 6.836 -6.828 1 98.31 81 ASN B CA 1
ATOM 1701 C C . ASN B 1 81 ? -0.405 7.93 -7.426 1 98.31 81 ASN B C 1
ATOM 1703 O O . ASN B 1 81 ? -0.91 8.961 -7.879 1 98.31 81 ASN B O 1
ATOM 1707 N N . GLY B 1 82 ? 0.906 7.777 -7.375 1 98.12 82 GLY B N 1
ATOM 1708 C CA . GLY B 1 82 ? 1.823 8.75 -7.941 1 98.12 82 GLY B CA 1
ATOM 1709 C C . GLY B 1 82 ? 1.88 10.047 -7.156 1 98.12 82 GLY B C 1
ATOM 1710 O O . GLY B 1 82 ? 2.062 11.125 -7.73 1 98.12 82 GLY B O 1
ATOM 1711 N N . CYS B 1 83 ? 1.608 10.031 -5.883 1 98 83 CYS B N 1
ATOM 1712 C CA . CYS B 1 83 ? 1.62 11.227 -5.047 1 98 83 CYS B CA 1
ATOM 1713 C C . CYS B 1 83 ? 3.02 11.5 -4.508 1 98 83 CYS B C 1
ATOM 1715 O O . CYS B 1 83 ? 3.365 11.047 -3.412 1 98 83 CYS B O 1
ATOM 1717 N N . SER B 1 84 ? 3.781 12.281 -5.23 1 97.69 84 SER B N 1
ATOM 1718 C CA . SER B 1 84 ? 5.168 12.562 -4.883 1 97.69 84 SER B CA 1
ATOM 1719 C C . SER B 1 84 ? 5.281 13.148 -3.479 1 97.69 84 SER B C 1
ATOM 1721 O O . SER B 1 84 ? 6.137 12.727 -2.695 1 97.69 84 SER B O 1
ATOM 1723 N N . TYR B 1 85 ? 4.461 14.07 -3.117 1 98.25 85 TYR B N 1
ATOM 1724 C CA . TYR B 1 85 ? 4.516 14.703 -1.805 1 98.25 85 TYR B CA 1
ATOM 1725 C C . TYR B 1 85 ? 4.371 13.672 -0.695 1 98.25 85 TYR B C 1
ATOM 1727 O O . TYR B 1 85 ? 5.18 13.625 0.234 1 98.25 85 TYR B O 1
ATOM 1735 N N . CYS B 1 86 ? 3.35 12.828 -0.754 1 98.69 86 CYS B N 1
ATOM 1736 C CA . CYS B 1 86 ? 3.053 11.867 0.302 1 98.69 86 CYS B CA 1
ATOM 1737 C C . CYS B 1 86 ? 4.145 10.812 0.398 1 98.69 86 CYS B C 1
ATOM 1739 O O . CYS B 1 86 ? 4.469 10.344 1.492 1 98.69 86 CYS B O 1
ATOM 1741 N N . ILE B 1 87 ? 4.703 10.406 -0.755 1 98.62 87 ILE B N 1
ATOM 1742 C CA . ILE B 1 87 ? 5.816 9.469 -0.734 1 98.62 87 ILE B CA 1
ATOM 1743 C C . ILE B 1 87 ? 6.969 10.047 0.079 1 98.62 87 ILE B C 1
ATOM 1745 O O . ILE B 1 87 ? 7.52 9.375 0.956 1 98.62 87 ILE B O 1
ATOM 1749 N N . HIS B 1 88 ? 7.297 11.273 -0.151 1 98.25 88 HIS B N 1
ATOM 1750 C CA . HIS B 1 88 ? 8.398 11.922 0.56 1 98.25 88 HIS B CA 1
ATOM 1751 C C . HIS B 1 88 ? 8.078 12.078 2.043 1 98.25 88 HIS B C 1
ATOM 1753 O O . HIS B 1 88 ? 8.883 11.703 2.898 1 98.25 88 HIS B O 1
ATOM 1759 N N . SER B 1 89 ? 6.941 12.617 2.377 1 98.19 89 SER B N 1
ATOM 1760 C CA . SER B 1 89 ? 6.594 12.922 3.764 1 98.19 89 SER B CA 1
ATOM 1761 C C . SER B 1 89 ? 6.449 11.641 4.586 1 98.19 89 SER B C 1
ATOM 1763 O O . SER B 1 89 ? 6.973 11.547 5.695 1 98.19 89 SER B O 1
ATOM 1765 N N . HIS B 1 90 ? 5.828 10.641 4.086 1 98.56 90 HIS B N 1
ATOM 1766 C CA . HIS B 1 90 ? 5.602 9.422 4.852 1 98.56 90 HIS B CA 1
ATOM 1767 C C . HIS B 1 90 ? 6.852 8.547 4.879 1 98.56 90 HIS B C 1
ATOM 1769 O O . HIS B 1 90 ? 7.027 7.734 5.789 1 98.56 90 HIS B O 1
ATOM 1775 N N . THR B 1 91 ? 7.75 8.664 3.867 1 98.56 91 THR B N 1
ATOM 1776 C CA . THR B 1 91 ? 9.047 8.008 3.973 1 98.56 91 THR B CA 1
ATOM 1777 C C . THR B 1 91 ? 9.875 8.625 5.098 1 98.56 91 THR B C 1
ATOM 1779 O O . THR B 1 91 ? 10.5 7.91 5.883 1 98.56 91 THR B O 1
ATOM 1782 N N . ALA B 1 92 ? 9.859 9.945 5.191 1 97.69 92 ALA B N 1
ATOM 1783 C CA . ALA B 1 92 ? 10.531 10.617 6.297 1 97.69 92 ALA B CA 1
ATOM 1784 C C . ALA B 1 92 ? 9.961 10.172 7.641 1 97.69 92 ALA B C 1
ATOM 1786 O O . ALA B 1 92 ? 10.711 9.891 8.578 1 97.69 92 ALA B O 1
ATOM 1787 N N . ALA B 1 93 ? 8.648 10.078 7.73 1 97.56 93 ALA B N 1
ATOM 1788 C CA . ALA B 1 93 ? 7.984 9.648 8.961 1 97.56 93 ALA B CA 1
ATOM 1789 C C . ALA B 1 93 ? 8.352 8.211 9.305 1 97.56 93 ALA B C 1
ATOM 1791 O O . ALA B 1 93 ? 8.586 7.883 10.469 1 97.56 93 ALA B O 1
ATOM 1792 N N . ALA B 1 94 ? 8.406 7.348 8.32 1 98.44 94 ALA B N 1
ATOM 1793 C CA . ALA B 1 94 ? 8.773 5.949 8.531 1 98.44 94 ALA B CA 1
ATOM 1794 C C . ALA B 1 94 ? 10.203 5.836 9.055 1 98.44 94 ALA B C 1
ATOM 1796 O O . ALA B 1 94 ? 10.477 5.062 9.969 1 98.44 94 ALA B O 1
ATOM 1797 N N . ARG B 1 95 ? 11.109 6.566 8.461 1 97.94 95 ARG B N 1
ATOM 1798 C CA . ARG B 1 95 ? 12.5 6.551 8.914 1 97.94 95 ARG B CA 1
ATOM 1799 C C . ARG B 1 95 ? 12.617 7.027 10.359 1 97.94 95 ARG B C 1
ATOM 1801 O O . ARG B 1 95 ? 13.367 6.457 11.148 1 97.94 95 ARG B O 1
ATOM 1808 N N . ALA B 1 96 ? 11.852 8.047 10.672 1 96.44 96 ALA B N 1
ATOM 1809 C CA . ALA B 1 96 ? 11.836 8.555 12.039 1 96.44 96 ALA B CA 1
ATOM 1810 C C . ALA B 1 96 ? 11.32 7.492 13.016 1 96.44 96 ALA B C 1
ATOM 1812 O O . ALA B 1 96 ? 11.688 7.496 14.195 1 96.44 96 ALA B O 1
ATOM 1813 N N . LYS B 1 97 ? 10.562 6.531 12.508 1 97.25 97 LYS B N 1
ATOM 1814 C CA . LYS B 1 97 ? 10 5.477 13.344 1 97.25 97 LYS B CA 1
ATOM 1815 C C . LYS B 1 97 ? 10.852 4.215 13.289 1 97.25 97 LYS B C 1
ATOM 1817 O O . LYS B 1 97 ? 10.445 3.164 13.789 1 97.25 97 LYS B O 1
ATOM 1822 N N . GLY B 1 98 ? 11.984 4.301 12.562 1 98 98 GLY B N 1
ATOM 1823 C CA . GLY B 1 98 ? 12.953 3.219 12.656 1 98 98 GLY B CA 1
ATOM 1824 C C . GLY B 1 98 ? 13.008 2.365 11.398 1 98 98 GLY B C 1
ATOM 1825 O O . GLY B 1 98 ? 13.594 1.28 11.414 1 98 98 GLY B O 1
ATOM 1826 N N . MET B 1 99 ? 12.469 2.818 10.344 1 98.38 99 MET B N 1
ATOM 1827 C CA . MET B 1 99 ? 12.578 2.035 9.117 1 98.38 99 MET B CA 1
ATOM 1828 C C . MET B 1 99 ? 14.039 1.928 8.672 1 98.38 99 MET B C 1
ATOM 1830 O O . MET B 1 99 ? 14.688 2.941 8.414 1 98.38 99 MET B O 1
ATOM 1834 N N . THR B 1 100 ? 14.484 0.703 8.531 1 98.75 100 THR B N 1
ATOM 1835 C CA . THR B 1 100 ? 15.852 0.453 8.086 1 98.75 100 THR B CA 1
ATOM 1836 C C . THR B 1 100 ? 15.945 0.539 6.562 1 98.75 100 THR B C 1
ATOM 1838 O O . THR B 1 100 ? 14.922 0.525 5.871 1 98.75 100 THR B O 1
ATOM 1841 N N . ASP B 1 101 ? 17.172 0.642 6.07 1 98.12 101 ASP B N 1
ATOM 1842 C CA . ASP B 1 101 ? 17.391 0.613 4.625 1 98.12 101 ASP B CA 1
ATOM 1843 C C . ASP B 1 101 ? 16.906 -0.712 4.031 1 98.12 101 ASP B C 1
ATOM 1845 O O . ASP B 1 101 ? 16.391 -0.745 2.912 1 98.12 101 ASP B O 1
ATOM 1849 N N . GLY B 1 102 ? 17.203 -1.75 4.738 1 98.5 102 GLY B N 1
ATOM 1850 C CA . GLY B 1 102 ? 16.734 -3.055 4.297 1 98.5 102 GLY B CA 1
ATOM 1851 C C . GLY B 1 102 ? 15.219 -3.145 4.199 1 98.5 102 GLY B C 1
ATOM 1852 O O . GLY B 1 102 ? 14.688 -3.66 3.213 1 98.5 102 GLY B O 1
ATOM 1853 N N . GLN B 1 103 ? 14.516 -2.643 5.207 1 98.69 103 GLN B N 1
ATOM 1854 C CA . GLN B 1 103 ? 13.055 -2.619 5.172 1 98.69 103 GLN B CA 1
ATOM 1855 C C . GLN B 1 103 ? 12.547 -1.774 4.008 1 98.69 103 GLN B C 1
ATOM 1857 O O . GLN B 1 103 ? 11.578 -2.148 3.34 1 98.69 103 GLN B O 1
ATOM 1862 N N . HIS B 1 104 ? 13.18 -0.633 3.799 1 98.75 104 HIS B N 1
ATOM 1863 C CA . HIS B 1 104 ? 12.789 0.224 2.686 1 98.75 104 HIS B CA 1
ATOM 1864 C C . HIS B 1 104 ? 12.977 -0.487 1.351 1 98.75 104 HIS B C 1
ATOM 1866 O O . HIS B 1 104 ? 12.102 -0.419 0.479 1 98.75 104 HIS B O 1
ATOM 1872 N N . ALA B 1 105 ? 14.094 -1.168 1.162 1 98.62 105 ALA B N 1
ATOM 1873 C CA . ALA B 1 105 ? 14.352 -1.911 -0.068 1 98.62 105 ALA B CA 1
ATOM 1874 C C . ALA B 1 105 ? 13.297 -2.994 -0.287 1 98.62 105 ALA B C 1
ATOM 1876 O O . ALA B 1 105 ? 12.82 -3.188 -1.407 1 98.62 105 ALA B O 1
ATOM 1877 N N . GLU B 1 106 ? 12.961 -3.715 0.751 1 98.75 106 GLU B N 1
ATOM 1878 C CA . GLU B 1 106 ? 11.945 -4.754 0.648 1 98.75 106 GLU B CA 1
ATOM 1879 C C . GLU B 1 106 ? 10.578 -4.152 0.339 1 98.75 106 GLU B C 1
ATOM 1881 O O . GLU B 1 106 ? 9.797 -4.727 -0.43 1 98.75 106 GLU B O 1
ATOM 1886 N N . LEU B 1 107 ? 10.273 -3.025 0.977 1 98.88 107 LEU B N 1
ATOM 1887 C CA . LEU B 1 107 ? 9.039 -2.307 0.674 1 98.88 107 LEU B CA 1
ATOM 1888 C C . LEU B 1 107 ? 8.938 -2 -0.816 1 98.88 107 LEU B C 1
ATOM 1890 O O . LEU B 1 107 ? 7.91 -2.273 -1.442 1 98.88 107 LEU B O 1
ATOM 1894 N N . LEU B 1 108 ? 10.016 -1.49 -1.387 1 98.88 108 LEU B N 1
ATOM 1895 C CA . LEU B 1 108 ? 10.039 -1.161 -2.809 1 98.88 108 LEU B CA 1
ATOM 1896 C C . LEU B 1 108 ? 9.859 -2.414 -3.658 1 98.88 108 LEU B C 1
ATOM 1898 O O . LEU B 1 108 ? 9.172 -2.379 -4.684 1 98.88 108 LEU B O 1
ATOM 1902 N N . ALA B 1 109 ? 10.461 -3.453 -3.232 1 98.81 109 ALA B N 1
ATOM 1903 C CA . ALA B 1 109 ? 10.344 -4.711 -3.965 1 98.81 109 ALA B CA 1
ATOM 1904 C C . ALA B 1 109 ? 8.898 -5.203 -3.979 1 98.81 109 ALA B C 1
ATOM 1906 O O . ALA B 1 109 ? 8.391 -5.637 -5.016 1 98.81 109 ALA B O 1
ATOM 1907 N N . VAL B 1 110 ? 8.188 -5.133 -2.844 1 98.88 110 VAL B N 1
ATOM 1908 C CA . VAL B 1 110 ? 6.801 -5.586 -2.754 1 98.88 110 VAL B CA 1
ATOM 1909 C C . VAL B 1 110 ? 5.906 -4.68 -3.598 1 98.88 110 VAL B C 1
ATOM 1911 O O . VAL B 1 110 ? 5.023 -5.164 -4.316 1 98.88 110 VAL B O 1
ATOM 1914 N N . ILE B 1 111 ? 6.156 -3.383 -3.516 1 98.88 111 ILE B N 1
ATOM 1915 C CA . ILE B 1 111 ? 5.383 -2.432 -4.309 1 98.88 111 ILE B CA 1
ATOM 1916 C C . ILE B 1 111 ? 5.539 -2.754 -5.793 1 98.88 111 ILE B C 1
ATOM 1918 O O . ILE B 1 111 ? 4.551 -2.82 -6.527 1 98.88 111 ILE B O 1
ATOM 1922 N N . GLY B 1 112 ? 6.766 -2.945 -6.242 1 98.81 112 GLY B N 1
ATOM 1923 C CA . GLY B 1 112 ? 7.027 -3.27 -7.633 1 98.81 112 GLY B CA 1
ATOM 1924 C C . GLY B 1 112 ? 6.391 -4.574 -8.07 1 98.81 112 GLY B C 1
ATOM 1925 O O . GLY B 1 112 ? 5.82 -4.656 -9.164 1 98.81 112 GLY B O 1
ATOM 1926 N N . MET B 1 113 ? 6.473 -5.547 -7.242 1 98.75 113 MET B N 1
ATOM 1927 C CA . MET B 1 113 ? 5.883 -6.844 -7.547 1 98.75 113 MET B CA 1
ATOM 1928 C C . MET B 1 113 ? 4.367 -6.734 -7.688 1 98.75 113 MET B C 1
ATOM 1930 O O . MET B 1 113 ? 3.789 -7.258 -8.641 1 98.75 113 MET B O 1
ATOM 1934 N N . ALA B 1 114 ? 3.773 -6.082 -6.723 1 98.81 114 ALA B N 1
ATOM 1935 C CA . ALA B 1 114 ? 2.326 -5.887 -6.766 1 98.81 114 ALA B CA 1
ATOM 1936 C C . ALA B 1 114 ? 1.913 -5.137 -8.031 1 98.81 114 ALA B C 1
ATOM 1938 O O . ALA B 1 114 ? 0.95 -5.52 -8.695 1 98.81 114 ALA B O 1
ATOM 1939 N N . ALA B 1 115 ? 2.627 -4.059 -8.344 1 98.75 115 ALA B N 1
ATOM 1940 C CA . ALA B 1 115 ? 2.305 -3.281 -9.539 1 98.75 115 ALA B CA 1
ATOM 1941 C C . ALA B 1 115 ? 2.367 -4.148 -10.797 1 98.75 115 ALA B C 1
ATOM 1943 O O . ALA B 1 115 ? 1.483 -4.074 -11.648 1 98.75 115 ALA B O 1
ATOM 1944 N N . GLN B 1 116 ? 3.418 -4.949 -10.906 1 98.62 116 GLN B N 1
ATOM 1945 C CA . GLN B 1 116 ? 3.584 -5.828 -12.062 1 98.62 116 GLN B CA 1
ATOM 1946 C C . GLN B 1 116 ? 2.428 -6.82 -12.172 1 98.62 116 GLN B C 1
ATOM 1948 O O . GLN B 1 116 ? 1.804 -6.941 -13.227 1 98.62 116 GLN B O 1
ATOM 1953 N N . THR B 1 117 ? 2.105 -7.492 -11.102 1 98.62 117 THR B N 1
ATOM 1954 C CA . THR B 1 117 ? 1.089 -8.539 -11.172 1 98.62 117 THR B CA 1
ATOM 1955 C C . THR B 1 117 ? -0.302 -7.93 -11.32 1 98.62 117 THR B C 1
ATOM 1957 O O . THR B 1 117 ? -1.171 -8.508 -11.977 1 98.62 117 THR B O 1
ATOM 1960 N N . ASN B 1 118 ? -0.514 -6.797 -10.688 1 98.75 118 ASN B N 1
ATOM 1961 C CA . ASN B 1 118 ? -1.771 -6.094 -10.922 1 98.75 118 ASN B CA 1
ATOM 1962 C C . ASN B 1 118 ? -1.992 -5.82 -12.406 1 98.75 118 ASN B C 1
ATOM 1964 O O . ASN B 1 118 ? -3.082 -6.059 -12.93 1 98.75 118 ASN B O 1
ATOM 1968 N N . ALA B 1 119 ? -0.97 -5.297 -13.102 1 98.5 119 ALA B N 1
ATOM 1969 C CA . ALA B 1 119 ? -1.077 -4.969 -14.516 1 98.5 119 ALA B CA 1
ATOM 1970 C C . ALA B 1 119 ? -1.353 -6.219 -15.352 1 98.5 119 ALA B C 1
ATOM 1972 O O . ALA B 1 119 ? -2.182 -6.191 -16.266 1 98.5 119 ALA B O 1
ATOM 1973 N N . LEU B 1 120 ? -0.666 -7.305 -15.023 1 98.31 120 LEU B N 1
ATOM 1974 C CA . LEU B 1 120 ? -0.849 -8.547 -15.758 1 98.31 120 LEU B CA 1
ATOM 1975 C C . LEU B 1 120 ? -2.258 -9.094 -15.562 1 98.31 120 LEU B C 1
ATOM 1977 O O . LEU B 1 120 ? -2.93 -9.461 -16.531 1 98.31 120 LEU B O 1
ATOM 1981 N N . VAL B 1 121 ? -2.744 -9.125 -14.312 1 98.25 121 VAL B N 1
ATOM 1982 C CA . VAL B 1 121 ? -4.082 -9.602 -13.984 1 98.25 121 VAL B CA 1
ATOM 1983 C C . VAL B 1 121 ? -5.125 -8.781 -14.734 1 98.25 121 VAL B C 1
ATOM 1985 O O . VAL B 1 121 ? -6.062 -9.336 -15.312 1 98.25 121 VAL B O 1
ATOM 1988 N N . THR B 1 122 ? -4.988 -7.551 -14.711 1 97.56 122 THR B N 1
ATOM 1989 C CA . THR B 1 122 ? -5.93 -6.641 -15.352 1 97.56 122 THR B CA 1
ATOM 1990 C C . THR B 1 122 ? -5.934 -6.844 -16.859 1 97.56 122 THR B C 1
ATOM 1992 O O . THR B 1 122 ? -6.996 -6.945 -17.484 1 97.56 122 THR B O 1
ATOM 1995 N N . ALA B 1 123 ? -4.73 -6.941 -17.453 1 97.62 123 ALA B N 1
ATOM 1996 C CA . ALA B 1 123 ? -4.613 -7.113 -18.906 1 97.62 123 ALA B CA 1
ATOM 1997 C C . ALA B 1 123 ? -5.246 -8.422 -19.344 1 97.62 123 ALA B C 1
ATOM 1999 O O . ALA B 1 123 ? -5.855 -8.492 -20.422 1 97.62 123 ALA B O 1
ATOM 2000 N N . MET B 1 124 ? -5.145 -9.414 -18.453 1 98.06 124 MET B N 1
ATOM 2001 C CA . MET B 1 124 ? -5.621 -10.742 -18.812 1 98.06 124 MET B CA 1
ATOM 2002 C C . MET B 1 124 ? -7.047 -10.969 -18.328 1 98.06 124 MET B C 1
ATOM 2004 O O . MET B 1 124 ? -7.645 -12.008 -18.594 1 98.06 124 MET B O 1
ATOM 2008 N N . GLN B 1 125 ? -7.559 -9.984 -17.547 1 97.69 125 GLN B N 1
ATOM 2009 C CA . GLN B 1 125 ? -8.914 -10.031 -17.016 1 97.69 125 GLN B CA 1
ATOM 2010 C C . GLN B 1 125 ? -9.18 -11.359 -16.312 1 97.69 125 GLN B C 1
ATOM 2012 O O . GLN B 1 125 ? -10.188 -12.016 -16.562 1 97.69 125 GLN B O 1
ATOM 2017 N N . VAL B 1 126 ? -8.211 -11.695 -15.43 1 97.94 126 VAL B N 1
ATOM 2018 C CA . VAL B 1 126 ? -8.281 -12.984 -14.742 1 97.94 126 VAL B CA 1
ATOM 2019 C C . VAL B 1 126 ? -9.453 -12.977 -13.758 1 97.94 126 VAL B C 1
ATOM 2021 O O . VAL B 1 126 ? -9.555 -12.086 -12.914 1 97.94 126 VAL B O 1
ATOM 2024 N N . PRO B 1 127 ? -10.391 -13.992 -13.891 1 97.19 127 PRO B N 1
ATOM 2025 C CA . PRO B 1 127 ? -11.5 -14.031 -12.93 1 97.19 127 PRO B CA 1
ATOM 2026 C C . PRO B 1 127 ? -11.062 -14.508 -11.547 1 97.19 127 PRO B C 1
ATOM 2028 O O . PRO B 1 127 ? -10.195 -15.375 -11.43 1 97.19 127 PRO B O 1
ATOM 2031 N N . VAL B 1 128 ? -11.672 -14.008 -10.539 1 97 128 VAL B N 1
ATOM 2032 C CA . VAL B 1 128 ? -11.367 -14.391 -9.172 1 97 128 VAL B CA 1
ATOM 2033 C C . VAL B 1 128 ? -11.719 -15.859 -8.945 1 97 128 VAL B C 1
ATOM 2035 O O . VAL B 1 128 ? -12.805 -16.312 -9.344 1 97 128 VAL B O 1
ATOM 2038 N N . ASP B 1 129 ? -10.812 -16.609 -8.352 1 97.38 129 ASP B N 1
ATOM 2039 C CA . ASP B 1 129 ? -11.07 -18 -7.996 1 97.38 129 ASP B CA 1
ATOM 2040 C C . ASP B 1 129 ? -12.148 -18.094 -6.914 1 97.38 129 ASP B C 1
ATOM 2042 O O . ASP B 1 129 ? -12.164 -17.281 -5.977 1 97.38 129 ASP B O 1
ATOM 2046 N N . ASP B 1 130 ? -12.906 -19.141 -6.922 1 95.5 130 ASP B N 1
ATOM 2047 C CA . ASP B 1 130 ? -13.906 -19.375 -5.879 1 95.5 130 ASP B CA 1
ATOM 2048 C C . ASP B 1 130 ? -13.25 -19.516 -4.512 1 95.5 130 ASP B C 1
ATOM 2050 O O . ASP B 1 130 ? -13.828 -19.125 -3.494 1 95.5 130 ASP B O 1
ATOM 2054 N N . ALA B 1 131 ? -12.047 -19.984 -4.539 1 95.12 131 ALA B N 1
ATOM 2055 C CA . ALA B 1 131 ? -11.312 -20.266 -3.309 1 95.12 131 ALA B CA 1
ATOM 2056 C C . ALA B 1 131 ? -11.023 -18.984 -2.533 1 95.12 131 ALA B C 1
ATOM 2058 O O . ALA B 1 131 ? -10.734 -19.031 -1.335 1 95.12 131 ALA B O 1
ATOM 2059 N N . PHE B 1 132 ? -11.125 -17.859 -3.229 1 95.62 132 PHE B N 1
ATOM 2060 C CA . PHE B 1 132 ? -10.727 -16.625 -2.576 1 95.62 132 PHE B CA 1
ATOM 2061 C C . PHE B 1 132 ? -11.945 -15.82 -2.143 1 95.62 132 PHE B C 1
ATOM 2063 O O . PHE B 1 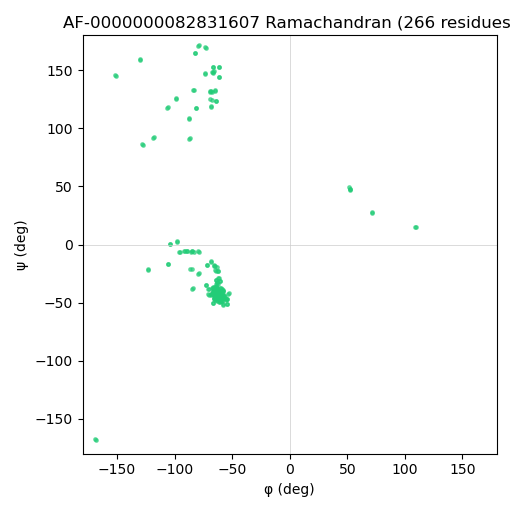132 ? -11.812 -14.742 -1.559 1 95.62 132 PHE B O 1
ATOM 2070 N N . THR B 1 133 ? -13.086 -16.281 -2.377 1 90.31 133 THR B N 1
ATOM 2071 C CA . THR B 1 133 ? -14.297 -15.562 -2.004 1 90.31 133 THR B CA 1
ATOM 2072 C C . THR B 1 133 ? -14.656 -15.828 -0.544 1 90.31 133 THR B C 1
ATOM 2074 O O . THR B 1 133 ? -14.492 -16.938 -0.051 1 90.31 133 THR B O 1
ATOM 2077 N N . VAL B 1 134 ? -14.961 -14.766 0.174 1 84.19 134 VAL B N 1
ATOM 2078 C CA . VAL B 1 134 ? -15.406 -14.922 1.554 1 84.19 134 VAL B CA 1
ATOM 2079 C C . VAL B 1 134 ? -16.781 -15.586 1.58 1 84.19 134 VAL B C 1
ATOM 2081 O O . VAL B 1 134 ? -17.688 -15.188 0.843 1 84.19 134 VAL B O 1
ATOM 2084 N N . LYS B 1 135 ? -16.703 -16.719 2.203 1 70.62 135 LYS B N 1
ATOM 2085 C CA . LYS B 1 135 ? -17.969 -17.453 2.318 1 70.62 135 LYS B CA 1
ATOM 2086 C C . LYS B 1 135 ? -18.828 -16.906 3.457 1 70.62 135 LYS B C 1
ATOM 2088 O O . LYS B 1 135 ? -18.297 -16.453 4.473 1 70.62 135 LYS B O 1
#